Protein AF-A0A8T5DWI1-F1 (afdb_monomer)

Foldseek 3Di:
DFKWWKAFPVCVVVLVLVCLQVVFFDLQFDWDDDVRIITTGGDPPDDPCVSVVVGPTDIDDDDTHGDQLLPPPDLLVLVVRRDPNVLSVVQPDDWFDFALETEGAHDPVCPSCQLVSQVSVCNNDVSRQWYWYFDPAQDDPQSQGDIGTNDHDRAQWHWGDAQNFIQTDRSRQWDDGPLQRVVLVVVLVVDDAQFAEEEEQCFLNPNVLNNCVRRVNYAAEYEHARVRSVVSNCVRCVRSVNNVRYHYDHHDLVPVLQVDPAAGLEYEQPDADCQLVCLLSNVVRHDAFHKYWGKHKDFQVCQVVVQVVSQVSNVVSVWHWPDWDWAFRACDDVRITITTTTTTTD

Radius of gyration: 25.38 Å; Cα contacts (8 Å, |Δi|>4): 680; chains: 1; bounding box: 61×41×73 Å

Nearest PDB structures (foldseek):
  5hjk-assembly1_A  TM=8.087E-01  e=3.158E-33  Pyrococcus abyssi GE5
  5wt1-assembly1_A  TM=7.372E-01  e=7.399E-34  Pyrococcus abyssi GE5
  5yac-assembly1_A  TM=7.289E-01  e=1.336E-30  Pyrococcus abyssi GE5
  2zzm-assembly1_A  TM=7.047E-01  e=9.252E-30  Methanocaldococcus jannaschii
  3a27-assembly1_A  TM=8.610E-01  e=3.146E-19  Methanocaldococcus jannaschii

Solvent-accessible surface area (backbone atoms only — not comparable to full-atom values): 18902 Å² total; per-residue (Å²): 116,44,46,20,45,35,26,44,62,88,52,44,66,62,50,51,52,50,29,37,70,70,68,22,49,30,81,58,37,47,73,39,75,58,88,78,28,34,29,44,37,37,40,91,86,44,63,61,65,71,47,55,78,73,41,79,59,49,79,47,77,39,85,53,57,64,63,76,40,67,85,44,94,48,71,62,70,48,38,56,78,77,46,61,63,79,63,43,64,71,64,74,59,78,65,47,66,47,44,37,35,34,39,34,66,72,55,79,96,49,49,75,45,47,55,59,55,30,51,52,52,42,56,46,37,75,78,38,60,25,27,26,30,55,50,96,57,63,50,71,97,82,56,36,50,32,62,45,73,66,39,61,64,95,70,56,68,41,56,25,76,55,91,94,40,58,45,41,48,34,53,66,65,31,68,81,66,60,86,41,52,67,49,47,53,54,55,50,71,70,58,58,86,59,35,31,34,37,32,40,61,32,39,38,29,68,61,62,52,45,41,52,73,75,36,82,62,34,47,37,40,32,29,24,60,52,66,58,11,44,52,31,22,55,52,24,23,60,74,62,75,34,67,94,53,49,50,78,45,77,38,54,64,88,65,48,47,73,70,49,95,60,65,21,45,30,38,38,31,66,38,41,94,56,32,79,78,48,46,72,50,52,55,74,33,42,40,78,57,13,38,37,36,41,25,31,67,41,44,73,88,43,46,66,61,54,47,54,52,53,47,53,56,41,43,76,71,77,41,60,70,71,46,74,45,73,39,85,54,46,86,72,52,92,68,27,27,31,28,31,36,43,33,32,33,78

Mean predicted aligned error: 9.04 Å

Sequence (346 aa):
MVRCFKTKKENTQELKKFLRSKSWFNDQFKIGHSGKYVLLPIIDKAKQKDIVNKFIGTIEERNLIKIDDKKVENLRDALKKVIPADKVESINRGFEVVGDIAVLEVPEEIVPLEKSIAWTLKRMKPSINIVAKKANKTNGKYRIRKIKVLVGENRTETIHKESGVKIKTDLNKAYFSARLGTERLRVLKLIKPKENVLVVFAGVGPYPLVIAKHKPLSKITAIEWNPAAVRFFKENLKLNKFENRINIVKGDAHIEIPNLNEKFNRIIMVLPGESHKFLKETLNVAKKGAVIHLYQFEHVDKVKERGAEIKQMIEKLGRKVKSIKGVRSGYFAPKINRYSYDILLE

pLDDT: mean 91.92, std 8.13, range [57.56, 98.81]

Structure (mmCIF, N/CA/C/O backbone):
data_AF-A0A8T5DWI1-F1
#
_entry.id   AF-A0A8T5DWI1-F1
#
loop_
_atom_site.group_PDB
_atom_site.id
_atom_site.type_symbol
_atom_site.label_atom_id
_atom_site.label_alt_id
_atom_site.label_comp_id
_atom_site.label_asym_id
_atom_site.label_entity_id
_atom_site.label_seq_id
_atom_site.pdbx_PDB_ins_code
_atom_site.Cartn_x
_atom_site.Cartn_y
_atom_site.Cartn_z
_atom_site.occupancy
_atom_site.B_iso_or_equiv
_atom_site.auth_seq_id
_atom_site.auth_comp_id
_atom_site.auth_asym_id
_atom_site.auth_atom_id
_atom_site.pdbx_PDB_model_num
ATOM 1 N N . MET A 1 1 ? 23.316 -17.466 -30.746 1.00 83.94 1 MET A N 1
ATOM 2 C CA . MET A 1 1 ? 23.443 -16.338 -31.690 1.00 83.94 1 MET A CA 1
ATOM 3 C C . MET A 1 1 ? 22.301 -15.354 -31.464 1.00 83.94 1 MET A C 1
ATOM 5 O O . MET A 1 1 ? 21.274 -15.744 -30.925 1.00 83.94 1 MET A O 1
ATOM 9 N N . VAL A 1 2 ? 22.497 -14.078 -31.787 1.00 91.81 2 VAL A N 1
ATOM 10 C CA . VAL A 1 2 ? 21.478 -13.020 -31.746 1.00 91.81 2 VAL A CA 1
ATOM 11 C C . VAL A 1 2 ? 21.474 -12.304 -33.092 1.00 91.81 2 VAL A C 1
ATOM 13 O O . VAL A 1 2 ? 22.534 -12.137 -33.701 1.00 91.81 2 VAL A O 1
ATOM 16 N N . ARG A 1 3 ? 20.293 -11.885 -33.559 1.00 95.06 3 ARG A N 1
ATOM 17 C CA . ARG A 1 3 ? 20.167 -11.051 -34.756 1.00 95.06 3 ARG A CA 1
ATOM 18 C C . ARG A 1 3 ? 20.702 -9.653 -34.476 1.00 95.06 3 ARG A C 1
ATOM 20 O O . ARG A 1 3 ? 20.340 -9.021 -33.485 1.00 95.06 3 ARG A O 1
ATOM 27 N N . CYS A 1 4 ? 21.530 -9.160 -35.380 1.00 95.31 4 CYS A N 1
ATOM 28 C CA . CYS A 1 4 ? 22.176 -7.862 -35.290 1.00 95.31 4 CYS A CA 1
ATOM 29 C C . CYS A 1 4 ? 21.957 -7.090 -36.582 1.00 95.31 4 CYS A C 1
ATOM 31 O O . CYS A 1 4 ? 22.013 -7.671 -37.661 1.00 95.31 4 CYS A O 1
ATOM 33 N N . PHE A 1 5 ? 21.775 -5.777 -36.480 1.00 96.19 5 PHE A N 1
ATOM 34 C CA . PHE A 1 5 ? 21.936 -4.889 -37.623 1.00 96.19 5 PHE A CA 1
ATOM 35 C C . PHE A 1 5 ? 23.383 -4.396 -37.669 1.00 96.19 5 PHE A C 1
ATOM 37 O O . PHE A 1 5 ? 23.848 -3.723 -36.743 1.00 96.19 5 PHE A O 1
ATOM 44 N N . LYS A 1 6 ? 24.097 -4.758 -38.732 1.00 95.62 6 LYS A N 1
ATOM 45 C CA . LYS A 1 6 ? 25.471 -4.357 -39.015 1.00 95.62 6 LYS A CA 1
ATOM 46 C C . LYS A 1 6 ? 25.471 -3.065 -39.818 1.00 95.62 6 LYS A C 1
ATOM 48 O O . LYS A 1 6 ? 24.976 -3.034 -40.939 1.00 95.62 6 LYS A O 1
ATOM 53 N N . THR A 1 7 ? 26.061 -2.008 -39.271 1.00 95.38 7 THR A N 1
ATOM 54 C CA . THR A 1 7 ? 26.202 -0.717 -39.964 1.00 95.38 7 THR A CA 1
ATOM 55 C C . THR A 1 7 ? 27.564 -0.079 -39.697 1.00 95.38 7 THR A C 1
ATOM 57 O O . THR A 1 7 ? 28.330 -0.563 -38.865 1.00 95.38 7 THR A O 1
ATOM 60 N N . LYS A 1 8 ? 27.902 0.996 -40.412 1.00 93.75 8 LYS A N 1
ATOM 61 C CA . LYS A 1 8 ? 29.114 1.787 -40.156 1.00 93.75 8 LYS A CA 1
ATOM 62 C C . LYS A 1 8 ? 28.995 2.569 -38.842 1.00 93.75 8 LYS A C 1
ATOM 64 O O . LYS A 1 8 ? 27.898 2.900 -38.389 1.00 93.75 8 LYS A O 1
ATOM 69 N N . LYS A 1 9 ? 30.140 2.906 -38.241 1.00 89.38 9 LYS A N 1
ATOM 70 C CA . LYS A 1 9 ? 30.207 3.642 -36.965 1.00 89.38 9 LYS A CA 1
ATOM 71 C C . LYS A 1 9 ? 29.433 4.971 -37.002 1.00 89.38 9 LYS A C 1
ATOM 73 O O . LYS A 1 9 ? 28.715 5.257 -36.048 1.00 89.38 9 LYS A O 1
ATOM 78 N N . GLU A 1 10 ? 29.496 5.705 -38.115 1.00 90.38 10 GLU A N 1
ATOM 79 C CA . GLU A 1 10 ? 28.775 6.975 -38.339 1.00 90.38 10 GLU A CA 1
ATOM 80 C C . GLU A 1 10 ? 27.247 6.864 -38.163 1.00 90.38 10 GLU A C 1
ATOM 82 O O . GLU A 1 10 ? 26.625 7.737 -37.569 1.00 90.38 10 GLU A O 1
ATOM 87 N N . ASN A 1 11 ? 26.648 5.731 -38.543 1.00 89.19 11 ASN A N 1
ATOM 88 C CA . ASN A 1 11 ? 25.194 5.522 -38.488 1.00 89.19 11 ASN A CA 1
ATOM 89 C C . ASN A 1 11 ? 24.708 4.963 -37.140 1.00 89.19 11 ASN A C 1
ATOM 91 O O . ASN A 1 11 ? 23.508 4.814 -36.904 1.00 89.19 11 ASN A O 1
ATOM 95 N N . THR A 1 12 ? 25.631 4.600 -36.243 1.00 88.19 12 THR A N 1
ATOM 96 C CA . THR A 1 12 ? 25.324 3.810 -35.039 1.00 88.19 12 THR A CA 1
ATOM 97 C C . THR A 1 12 ? 24.415 4.559 -34.073 1.00 88.19 12 THR A C 1
ATOM 99 O O . THR A 1 12 ? 23.493 3.966 -33.510 1.00 88.19 12 THR A O 1
ATOM 102 N N . GLN A 1 13 ? 24.667 5.850 -33.853 1.00 86.19 13 GLN A N 1
ATOM 103 C CA . GLN A 1 13 ? 23.931 6.626 -32.858 1.00 86.19 13 GLN A CA 1
ATOM 104 C C . GLN A 1 13 ? 22.468 6.823 -33.271 1.00 86.19 13 GLN A C 1
ATOM 106 O O . GLN A 1 13 ? 21.562 6.581 -32.467 1.00 86.19 13 GLN A O 1
ATOM 111 N N . GLU A 1 14 ? 22.231 7.191 -34.531 1.00 89.81 14 GLU A N 1
ATOM 112 C CA . GLU A 1 14 ? 20.884 7.381 -35.062 1.00 89.81 14 GLU A CA 1
ATOM 113 C C . GLU A 1 14 ? 20.122 6.053 -35.154 1.00 89.81 14 GLU A C 1
ATOM 115 O O . GLU A 1 14 ? 18.987 5.960 -34.675 1.00 89.81 14 GLU A O 1
ATOM 120 N N . LEU A 1 15 ? 20.767 4.993 -35.654 1.00 92.19 15 LEU A N 1
ATOM 121 C CA . LEU A 1 15 ? 20.169 3.661 -35.705 1.00 92.19 15 LEU A CA 1
ATOM 122 C C . LEU A 1 15 ? 19.808 3.162 -34.304 1.00 92.19 15 LEU A C 1
ATOM 124 O O . LEU A 1 15 ? 18.698 2.679 -34.087 1.00 92.19 15 LEU A O 1
ATOM 128 N N . LYS A 1 16 ? 20.695 3.320 -33.314 1.00 89.19 16 LYS A N 1
ATOM 129 C CA . LYS A 1 16 ? 20.402 2.941 -31.923 1.00 89.19 16 LYS A CA 1
ATOM 130 C C . LYS A 1 16 ? 19.184 3.693 -31.388 1.00 89.19 16 LYS A C 1
ATOM 132 O O . LYS A 1 16 ? 18.325 3.080 -30.751 1.00 89.19 16 LYS A O 1
ATOM 137 N N . LYS A 1 17 ? 19.083 5.001 -31.656 1.00 82.44 17 LYS A N 1
ATOM 138 C CA . LYS A 1 17 ? 17.935 5.832 -31.258 1.00 82.44 17 LYS A CA 1
ATOM 139 C C . LYS A 1 17 ? 16.643 5.346 -31.921 1.00 82.44 17 LYS A C 1
ATOM 141 O O . LYS A 1 17 ? 15.626 5.213 -31.241 1.00 82.44 17 LYS A O 1
ATOM 146 N N . PHE A 1 18 ? 16.689 5.020 -33.210 1.00 88.50 18 PHE A N 1
ATOM 147 C CA . PHE A 1 18 ? 15.553 4.480 -33.955 1.00 88.50 18 PHE A CA 1
ATOM 148 C C . PHE A 1 18 ? 15.113 3.100 -33.455 1.00 88.50 18 PHE A C 1
ATOM 150 O O . PHE A 1 18 ? 13.937 2.885 -33.168 1.00 88.50 18 PHE A O 1
ATOM 157 N N . LEU A 1 19 ? 16.051 2.167 -33.284 1.00 88.44 19 LEU A N 1
ATOM 158 C CA . LEU A 1 19 ? 15.748 0.836 -32.764 1.00 88.44 19 LEU A CA 1
ATOM 159 C C . LEU A 1 19 ? 15.140 0.925 -31.361 1.00 88.44 19 LEU A C 1
ATOM 161 O O . LEU A 1 19 ? 14.200 0.196 -31.057 1.00 88.44 19 LEU A O 1
ATOM 165 N N . ARG A 1 20 ? 15.614 1.841 -30.509 1.00 83.19 20 ARG A N 1
ATOM 166 C CA . ARG A 1 20 ? 15.021 2.070 -29.183 1.00 83.19 20 ARG A CA 1
ATOM 167 C C . ARG A 1 20 ? 13.616 2.661 -29.269 1.00 83.19 20 ARG A C 1
ATOM 169 O O . ARG A 1 20 ? 12.720 2.143 -28.607 1.00 83.19 20 ARG A O 1
ATOM 176 N N . SER A 1 21 ? 13.382 3.655 -30.129 1.00 77.75 21 SER A N 1
ATOM 177 C CA . SER A 1 21 ? 12.048 4.260 -30.285 1.00 77.75 21 SER A CA 1
ATOM 178 C C . SER A 1 21 ? 11.006 3.264 -30.805 1.00 77.75 21 SER A C 1
ATOM 180 O O . SER A 1 21 ? 9.856 3.286 -30.371 1.00 77.75 21 SER A O 1
ATOM 182 N N . LYS A 1 22 ? 11.415 2.324 -31.665 1.00 84.44 22 LYS A N 1
ATOM 183 C CA . LYS A 1 22 ? 10.569 1.221 -32.150 1.00 84.44 22 LYS A CA 1
ATOM 184 C C . LYS A 1 22 ? 10.531 0.011 -31.217 1.00 84.44 22 LYS A C 1
ATOM 186 O O . LYS A 1 22 ? 9.811 -0.945 -31.487 1.00 84.44 22 LYS A O 1
ATOM 191 N N . SER A 1 23 ? 11.255 0.050 -30.094 1.00 78.31 23 SER A N 1
ATOM 192 C CA . SER A 1 23 ? 11.420 -1.088 -29.178 1.00 78.31 23 SER A CA 1
ATOM 193 C C . SER A 1 23 ? 12.000 -2.341 -29.841 1.00 78.31 23 SER A C 1
ATOM 195 O O . SER A 1 23 ? 11.660 -3.455 -29.456 1.00 78.31 23 SER A O 1
ATOM 197 N N . TRP A 1 24 ? 12.833 -2.161 -30.859 1.00 92.50 24 TRP A N 1
ATOM 198 C CA . TRP A 1 24 ? 13.469 -3.231 -31.618 1.00 92.50 24 TRP A CA 1
ATOM 199 C C . TRP A 1 24 ? 14.893 -3.536 -31.176 1.00 92.50 24 TRP A C 1
ATOM 201 O O . TRP A 1 24 ? 15.412 -4.585 -31.536 1.00 92.50 24 TRP A O 1
ATOM 211 N N . PHE A 1 25 ? 15.522 -2.656 -30.399 1.00 89.88 25 PHE A N 1
ATOM 212 C CA . PHE A 1 25 ? 16.854 -2.901 -29.856 1.00 89.88 25 PHE A CA 1
ATOM 213 C C . PHE A 1 25 ? 16.811 -4.000 -28.783 1.00 89.88 25 PHE A C 1
ATOM 215 O O . PHE A 1 25 ? 15.960 -3.973 -27.892 1.00 89.88 25 PHE A O 1
ATOM 222 N N . ASN A 1 26 ? 17.728 -4.963 -28.858 1.00 87.81 26 ASN A N 1
ATOM 223 C CA . ASN A 1 26 ? 17.827 -6.062 -27.905 1.00 87.81 26 ASN A CA 1
ATOM 224 C C . ASN A 1 26 ? 18.911 -5.770 -26.857 1.00 87.81 26 ASN A C 1
ATOM 226 O O . ASN A 1 26 ? 20.073 -6.141 -27.009 1.00 87.81 26 ASN A O 1
ATOM 230 N N . ASP A 1 27 ? 18.499 -5.135 -25.758 1.00 81.75 27 ASP A N 1
ATOM 231 C CA . ASP A 1 27 ? 19.367 -4.774 -24.625 1.00 81.75 27 ASP A CA 1
ATOM 232 C C . ASP A 1 27 ? 19.892 -5.985 -23.816 1.00 81.75 27 ASP A C 1
ATOM 234 O O . ASP A 1 27 ? 20.539 -5.804 -22.786 1.00 81.75 27 ASP A O 1
ATOM 238 N N . GLN A 1 28 ? 19.627 -7.232 -24.230 1.00 79.69 28 GLN A N 1
ATOM 239 C CA . GLN A 1 28 ? 20.196 -8.415 -23.569 1.00 79.69 28 GLN A CA 1
ATOM 240 C C . GLN A 1 28 ? 21.649 -8.691 -23.976 1.00 79.69 28 GLN A C 1
ATOM 242 O O . GLN A 1 28 ? 22.309 -9.506 -23.331 1.00 79.69 28 GLN A O 1
ATOM 247 N N . PHE A 1 29 ? 22.153 -8.037 -25.023 1.00 87.19 29 PHE A N 1
ATOM 248 C CA . PHE A 1 29 ? 23.485 -8.266 -25.578 1.00 87.19 29 PHE A CA 1
ATOM 249 C C . PHE A 1 29 ? 24.274 -6.957 -25.665 1.00 87.19 29 PHE A C 1
ATOM 251 O O . PHE A 1 29 ? 23.712 -5.893 -25.926 1.00 87.19 29 PHE A O 1
ATOM 258 N N . LYS A 1 30 ? 25.591 -7.029 -25.444 1.00 86.94 30 LYS A N 1
ATOM 259 C CA . LYS A 1 30 ? 26.494 -5.903 -25.712 1.00 86.94 30 LYS A CA 1
ATOM 260 C C . LYS A 1 30 ? 26.504 -5.614 -27.209 1.00 86.94 30 LYS A C 1
ATOM 262 O O . LYS A 1 30 ? 26.416 -6.538 -28.009 1.00 86.94 30 LYS A O 1
ATOM 267 N N . ILE A 1 31 ? 26.664 -4.344 -27.577 1.00 91.31 31 ILE A N 1
ATOM 268 C CA . ILE A 1 31 ? 26.940 -3.960 -28.966 1.00 91.31 31 ILE A CA 1
ATOM 269 C C . ILE A 1 31 ? 28.247 -4.634 -29.398 1.00 91.31 31 ILE A C 1
ATOM 271 O O . ILE A 1 31 ? 29.241 -4.585 -28.673 1.00 91.31 31 ILE A O 1
ATOM 275 N N . GLY A 1 32 ? 28.217 -5.296 -30.551 1.00 90.81 32 GLY A N 1
ATOM 276 C CA . GLY A 1 32 ? 29.390 -5.938 -31.133 1.00 90.81 32 GLY A CA 1
ATOM 277 C C . GLY A 1 32 ? 30.133 -5.019 -32.091 1.00 90.81 32 GLY A C 1
ATOM 278 O O . GLY A 1 32 ? 29.585 -4.034 -32.586 1.00 90.81 32 GLY A O 1
ATOM 279 N N . HIS A 1 33 ? 31.370 -5.385 -32.400 1.00 91.31 33 HIS A N 1
ATOM 280 C CA . HIS A 1 33 ? 32.207 -4.693 -33.372 1.00 91.31 33 HIS A CA 1
ATOM 281 C C . HIS A 1 33 ? 32.803 -5.711 -34.345 1.00 91.31 33 HIS A C 1
ATOM 283 O O . HIS A 1 33 ? 33.152 -6.821 -33.950 1.00 91.31 33 HIS A O 1
ATOM 289 N N . SER A 1 34 ? 32.886 -5.345 -35.623 1.00 87.50 34 SER A N 1
ATOM 290 C CA . SER A 1 34 ? 33.473 -6.168 -36.684 1.00 87.50 34 SER A CA 1
ATOM 291 C C . SER A 1 34 ? 34.192 -5.253 -37.676 1.00 87.50 34 SER A C 1
ATOM 293 O O . SER A 1 34 ? 33.574 -4.679 -38.577 1.00 87.50 34 SER A O 1
ATOM 295 N N . GLY A 1 35 ? 35.497 -5.054 -37.467 1.00 89.12 35 GLY A N 1
ATOM 296 C CA . GLY A 1 35 ? 36.299 -4.090 -38.226 1.00 89.12 35 GLY A CA 1
ATOM 297 C C . GLY A 1 35 ? 35.711 -2.676 -38.153 1.00 89.12 35 GLY A C 1
ATOM 298 O O . GLY A 1 35 ? 35.468 -2.150 -37.069 1.00 89.12 35 GLY A O 1
ATOM 299 N N . LYS A 1 36 ? 35.415 -2.081 -39.316 1.00 90.25 36 LYS A N 1
ATOM 300 C CA . LYS A 1 36 ? 34.783 -0.750 -39.439 1.00 90.25 36 LYS A CA 1
ATOM 301 C C . LYS A 1 36 ? 33.275 -0.716 -39.140 1.00 90.25 36 LYS A C 1
ATOM 303 O O . LYS A 1 36 ? 32.650 0.341 -39.249 1.00 90.25 36 LYS A O 1
ATOM 308 N N . TYR A 1 37 ? 32.682 -1.857 -38.796 1.00 93.75 37 TYR A N 1
ATOM 309 C CA . TYR A 1 37 ? 31.247 -1.997 -38.577 1.00 93.75 37 TYR A CA 1
ATOM 310 C C . TYR A 1 37 ? 30.896 -2.205 -37.102 1.00 93.75 37 TYR A C 1
ATOM 312 O O . TYR A 1 37 ? 31.644 -2.802 -36.326 1.00 93.75 37 TYR A O 1
ATOM 320 N N . VAL A 1 38 ? 29.704 -1.743 -36.743 1.00 95.12 38 VAL A N 1
ATOM 321 C CA . VAL A 1 38 ? 29.069 -1.909 -35.440 1.00 95.12 38 VAL A CA 1
ATOM 322 C C . VAL A 1 38 ? 27.857 -2.821 -35.597 1.00 95.12 38 VAL A C 1
ATOM 324 O O . VAL A 1 38 ? 27.095 -2.698 -36.556 1.00 95.12 38 VAL A O 1
ATOM 327 N N . LEU A 1 39 ? 27.688 -3.738 -34.649 1.00 95.75 39 LEU A N 1
ATOM 328 C CA . LEU A 1 39 ? 26.635 -4.746 -34.616 1.00 95.75 39 LEU A CA 1
ATOM 329 C C . LEU A 1 39 ? 25.644 -4.396 -33.510 1.00 95.75 39 LEU A C 1
ATOM 331 O O . LEU A 1 39 ? 25.922 -4.604 -32.326 1.00 95.75 39 LEU A O 1
ATOM 335 N N . LEU A 1 40 ? 24.487 -3.854 -33.889 1.00 95.06 40 LEU A N 1
ATOM 336 C CA . LEU A 1 40 ? 23.433 -3.514 -32.939 1.00 95.06 40 LEU A CA 1
ATOM 337 C C . LEU A 1 40 ? 22.463 -4.691 -32.790 1.00 95.06 40 LEU A C 1
ATOM 339 O O . LEU A 1 40 ? 21.766 -5.005 -33.756 1.00 95.06 40 LEU A O 1
ATOM 343 N N . PRO A 1 41 ? 22.388 -5.336 -31.613 1.00 94.81 41 PRO A N 1
ATOM 344 C CA . PRO A 1 41 ? 21.471 -6.447 -31.395 1.00 94.81 41 PRO A CA 1
ATOM 345 C C . PRO A 1 41 ? 20.016 -5.978 -31.523 1.00 94.81 41 PRO A C 1
ATOM 347 O O . PRO A 1 41 ? 19.627 -4.940 -30.978 1.00 94.81 41 PRO A O 1
ATOM 350 N N . ILE A 1 42 ? 19.204 -6.754 -32.236 1.00 94.38 42 ILE A N 1
ATOM 351 C CA . ILE A 1 42 ? 17.779 -6.506 -32.470 1.00 94.38 42 ILE A CA 1
ATOM 352 C C . ILE A 1 42 ? 16.936 -7.688 -31.979 1.00 94.38 42 ILE A C 1
ATOM 354 O O . ILE A 1 42 ? 17.414 -8.818 -31.903 1.00 94.38 42 ILE A O 1
ATOM 358 N N . ILE A 1 43 ? 15.691 -7.429 -31.575 1.00 89.12 43 ILE A N 1
ATOM 359 C CA . ILE A 1 43 ? 14.743 -8.484 -31.184 1.00 89.12 43 ILE A CA 1
ATOM 360 C C . ILE A 1 43 ? 14.165 -9.163 -32.430 1.00 89.12 43 ILE A C 1
ATOM 362 O O . ILE A 1 43 ? 14.045 -8.535 -33.482 1.00 89.12 43 ILE A O 1
ATOM 366 N N . ASP A 1 44 ? 13.696 -10.402 -32.300 1.00 85.94 44 ASP A N 1
ATOM 367 C CA . ASP A 1 44 ? 13.195 -11.173 -33.450 1.00 85.94 44 ASP A CA 1
ATOM 368 C C . ASP A 1 44 ? 11.994 -10.521 -34.144 1.00 85.94 44 ASP A C 1
ATOM 370 O O . ASP A 1 44 ? 11.868 -10.576 -35.368 1.00 85.94 44 ASP A O 1
ATOM 374 N N . LYS A 1 45 ? 11.159 -9.820 -33.364 1.00 84.44 45 LYS A N 1
ATOM 375 C CA . LYS A 1 45 ? 9.970 -9.087 -33.830 1.00 84.44 45 LYS A CA 1
ATOM 376 C C . LYS A 1 45 ? 10.286 -7.771 -34.558 1.00 84.44 45 LYS A C 1
ATOM 378 O O . LYS A 1 45 ? 9.359 -7.055 -34.936 1.00 84.44 45 LYS A O 1
ATOM 383 N N . ALA A 1 46 ? 11.558 -7.402 -34.708 1.00 88.56 46 ALA A N 1
ATOM 384 C CA . ALA A 1 46 ? 11.944 -6.186 -35.412 1.00 88.56 46 ALA A CA 1
ATOM 385 C C . ALA A 1 46 ? 11.601 -6.285 -36.907 1.00 88.56 46 ALA A C 1
ATOM 387 O O . ALA A 1 46 ? 12.013 -7.234 -37.583 1.00 88.56 46 ALA A O 1
ATOM 388 N N . LYS A 1 47 ? 10.859 -5.298 -37.433 1.00 88.94 47 LYS A N 1
ATOM 389 C CA . LYS A 1 47 ? 10.474 -5.263 -38.850 1.00 88.94 47 LYS A CA 1
ATOM 390 C C . LYS A 1 47 ? 11.695 -4.924 -39.694 1.00 88.94 47 LYS A C 1
ATOM 392 O O . LYS A 1 47 ? 12.136 -3.781 -39.724 1.00 88.94 47 LYS A O 1
ATOM 397 N N . GLN A 1 48 ? 12.235 -5.931 -40.374 1.00 86.00 48 GLN A N 1
ATOM 398 C CA . GLN A 1 48 ? 13.489 -5.805 -41.118 1.00 86.00 48 GLN A CA 1
ATOM 399 C C . GLN A 1 48 ? 13.426 -4.699 -42.175 1.00 86.00 48 GLN A C 1
ATOM 401 O O . GLN A 1 48 ? 14.305 -3.842 -42.185 1.00 86.00 48 GLN A O 1
ATOM 406 N N . LYS A 1 49 ? 12.358 -4.690 -42.991 1.00 87.75 49 LYS A N 1
ATOM 407 C CA . LYS A 1 49 ? 12.129 -3.717 -44.075 1.00 87.75 49 LYS A CA 1
ATOM 408 C C . LYS A 1 49 ? 12.241 -2.271 -43.584 1.00 87.75 49 LYS A C 1
ATOM 410 O O . LYS A 1 49 ? 12.964 -1.477 -44.168 1.00 87.75 49 LYS A O 1
ATOM 415 N N . ASP A 1 50 ? 11.616 -1.958 -42.454 1.00 90.12 50 ASP A N 1
ATOM 416 C CA . ASP A 1 50 ? 11.616 -0.609 -41.881 1.00 90.12 50 ASP A CA 1
ATOM 417 C C . ASP A 1 50 ? 13.019 -0.144 -41.450 1.00 90.12 50 ASP A C 1
ATOM 419 O O . ASP A 1 50 ? 13.291 1.055 -41.429 1.00 90.12 50 ASP A O 1
ATOM 423 N N . ILE A 1 51 ? 13.908 -1.075 -41.081 1.00 90.06 51 ILE A N 1
ATOM 424 C CA . ILE A 1 51 ? 15.284 -0.752 -40.683 1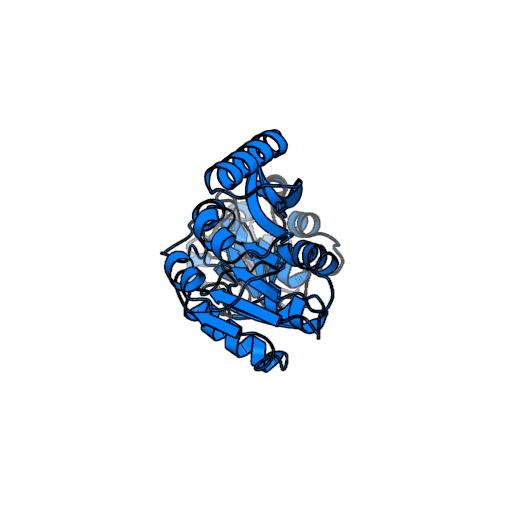.00 90.06 51 ILE A CA 1
ATOM 425 C C . ILE A 1 51 ? 16.153 -0.550 -41.927 1.00 90.06 51 ILE A C 1
ATOM 427 O O . ILE A 1 51 ? 16.821 0.476 -42.024 1.00 90.06 51 ILE A O 1
ATOM 431 N N . VAL A 1 52 ? 16.120 -1.487 -42.884 1.00 89.56 52 VAL A N 1
ATOM 432 C CA . VAL A 1 52 ? 16.944 -1.404 -44.108 1.00 89.56 52 VAL A CA 1
ATOM 433 C C . VAL A 1 52 ? 16.539 -0.244 -45.018 1.00 89.56 52 VAL A C 1
ATOM 435 O O . VAL A 1 52 ? 17.402 0.345 -45.654 1.00 89.56 52 VAL A O 1
ATOM 438 N N . ASN A 1 53 ? 15.261 0.153 -45.024 1.00 90.94 53 ASN A N 1
ATOM 439 C CA . ASN A 1 53 ? 14.800 1.316 -45.790 1.00 90.94 53 ASN A CA 1
ATOM 440 C C . ASN A 1 53 ? 15.324 2.645 -45.231 1.00 90.94 53 ASN A C 1
ATOM 442 O O . ASN A 1 53 ? 15.321 3.649 -45.936 1.00 90.94 53 ASN A O 1
ATOM 446 N N . LYS A 1 54 ? 15.721 2.675 -43.954 1.00 91.56 54 LYS A N 1
ATOM 447 C CA . LYS A 1 54 ? 16.139 3.902 -43.269 1.00 91.56 54 LYS A CA 1
ATOM 448 C C . LYS A 1 54 ? 17.642 3.963 -43.001 1.00 91.56 54 LYS A C 1
ATOM 450 O O . LYS A 1 54 ? 18.189 5.053 -42.880 1.00 91.56 54 LYS A O 1
ATOM 455 N N . PHE A 1 55 ? 18.307 2.817 -42.890 1.00 92.94 55 PHE A N 1
ATOM 456 C CA . PHE A 1 55 ? 19.716 2.740 -42.525 1.00 92.94 55 PHE A CA 1
ATOM 457 C C . PHE A 1 55 ? 20.480 1.829 -43.475 1.00 92.94 55 PHE A C 1
ATOM 459 O O . PHE A 1 55 ? 20.062 0.709 -43.755 1.00 92.94 55 PHE A O 1
ATOM 466 N N . ILE A 1 56 ? 21.659 2.284 -43.894 1.00 92.31 56 ILE A N 1
ATOM 467 C CA . ILE A 1 56 ? 22.573 1.487 -44.712 1.00 92.31 56 ILE A CA 1
ATOM 468 C C . ILE A 1 56 ? 23.211 0.407 -43.832 1.00 92.31 56 ILE A C 1
ATOM 470 O O . ILE A 1 56 ? 23.925 0.708 -42.867 1.00 92.31 56 ILE A O 1
ATOM 474 N N . GLY A 1 57 ? 22.969 -0.857 -44.165 1.00 92.12 57 GLY A N 1
ATOM 475 C CA . GLY A 1 57 ? 23.521 -1.994 -43.441 1.00 92.12 57 GLY A CA 1
ATOM 476 C C . GLY A 1 57 ? 22.848 -3.314 -43.787 1.00 92.12 57 GLY A C 1
ATOM 477 O O . GLY A 1 57 ? 21.997 -3.385 -44.670 1.00 92.12 57 GLY A O 1
ATOM 478 N N . THR A 1 58 ? 23.237 -4.365 -43.074 1.00 93.25 58 THR A N 1
ATOM 479 C CA . THR A 1 58 ? 22.704 -5.720 -43.258 1.00 93.25 58 THR A CA 1
ATOM 480 C C . THR A 1 58 ? 22.292 -6.326 -41.925 1.00 93.25 58 THR A C 1
ATOM 482 O O . THR A 1 58 ? 22.779 -5.930 -40.866 1.00 93.25 58 THR A O 1
ATOM 485 N N . ILE A 1 59 ? 21.379 -7.294 -41.963 1.00 93.38 59 ILE A N 1
ATOM 486 C CA . ILE A 1 59 ? 21.037 -8.096 -40.787 1.00 93.38 59 ILE A CA 1
ATOM 487 C C . ILE A 1 59 ? 21.856 -9.380 -40.834 1.00 93.38 59 ILE A C 1
ATOM 489 O O . ILE A 1 59 ? 21.877 -10.062 -41.852 1.00 93.38 59 ILE A O 1
ATOM 493 N N . GLU A 1 60 ? 22.510 -9.715 -39.728 1.00 93.25 60 GLU A N 1
ATOM 494 C CA . GLU A 1 60 ? 23.286 -10.947 -39.587 1.00 93.25 60 GLU A CA 1
ATOM 495 C C . GLU A 1 60 ? 23.114 -11.546 -38.190 1.00 93.25 60 GLU A C 1
ATOM 497 O O . GLU A 1 60 ? 22.826 -10.839 -37.221 1.00 93.25 60 GLU A O 1
ATOM 502 N N . GLU A 1 61 ? 23.298 -12.859 -38.074 1.00 93.44 61 GLU A N 1
ATOM 503 C CA . GLU A 1 61 ? 23.354 -13.536 -36.783 1.00 93.44 61 GLU A CA 1
ATOM 504 C C . GLU A 1 61 ? 24.788 -13.581 -36.260 1.00 93.44 61 GLU A C 1
ATOM 506 O O . GLU A 1 61 ? 25.728 -13.950 -36.967 1.00 93.44 61 GLU A O 1
ATOM 511 N N . ARG A 1 62 ? 24.972 -13.182 -34.999 1.00 92.75 62 ARG A N 1
ATOM 512 C CA . ARG A 1 62 ? 26.289 -13.141 -34.355 1.00 92.75 62 ARG A CA 1
ATOM 513 C C . ARG A 1 62 ? 26.242 -13.671 -32.934 1.00 92.75 62 ARG A C 1
ATOM 515 O O . ARG A 1 62 ? 25.226 -13.600 -32.244 1.00 92.75 62 ARG A O 1
ATOM 522 N N . ASN A 1 63 ? 27.379 -14.169 -32.468 1.00 91.31 63 ASN A N 1
ATOM 523 C CA . ASN A 1 63 ? 27.592 -14.462 -31.057 1.00 91.31 63 ASN A CA 1
ATOM 524 C C . ASN A 1 63 ? 28.048 -13.184 -30.353 1.00 91.31 63 ASN A C 1
ATOM 526 O O . ASN A 1 63 ? 29.238 -12.902 -30.262 1.00 91.31 63 ASN A O 1
ATOM 530 N N . LEU A 1 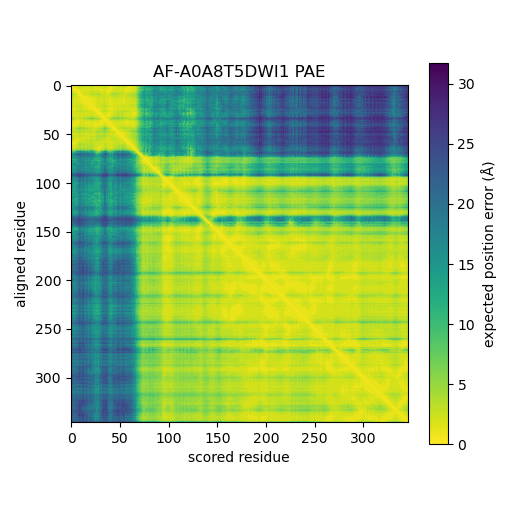64 ? 27.086 -12.379 -29.897 1.00 90.19 64 LEU A N 1
ATOM 531 C CA . LEU A 1 64 ? 27.378 -11.233 -29.040 1.00 90.19 64 LEU A CA 1
ATOM 532 C C . LEU A 1 64 ? 27.414 -11.651 -27.572 1.00 90.19 64 LEU A C 1
ATOM 534 O O . LEU A 1 64 ? 26.724 -12.581 -27.151 1.00 90.19 64 LEU A O 1
ATOM 538 N N . ILE A 1 65 ? 28.203 -10.922 -26.783 1.00 85.44 65 ILE A N 1
ATOM 539 C CA . ILE A 1 65 ? 28.289 -11.131 -25.339 1.00 85.44 65 ILE A CA 1
ATOM 540 C C . ILE A 1 65 ? 26.929 -10.798 -24.730 1.00 85.44 65 ILE A C 1
ATOM 542 O O . ILE A 1 65 ? 26.490 -9.644 -24.760 1.00 85.44 65 ILE A O 1
ATOM 546 N N . LYS A 1 66 ? 26.269 -11.803 -24.154 1.00 83.56 66 LYS A N 1
ATOM 547 C CA . LYS A 1 66 ? 25.055 -11.596 -23.367 1.00 83.56 66 LYS A CA 1
ATOM 548 C C . LYS A 1 66 ? 25.422 -10.796 -22.121 1.00 83.56 66 LYS A C 1
ATOM 550 O O . LYS A 1 66 ? 26.363 -11.143 -21.411 1.00 83.56 66 LYS A O 1
ATOM 555 N N . ILE A 1 67 ? 24.709 -9.706 -21.866 1.00 78.44 67 ILE A N 1
ATOM 556 C CA . ILE A 1 67 ? 24.923 -8.926 -20.652 1.00 78.44 67 ILE A CA 1
ATOM 557 C C . ILE A 1 67 ? 24.449 -9.796 -19.479 1.00 78.44 67 ILE A C 1
ATOM 559 O O . ILE A 1 67 ? 23.319 -10.299 -19.483 1.00 78.44 67 ILE A O 1
ATOM 563 N N . ASP A 1 68 ? 25.282 -9.948 -18.453 1.00 69.44 68 ASP A N 1
ATOM 564 C CA . ASP A 1 68 ? 24.912 -10.589 -17.192 1.00 69.44 68 ASP A CA 1
ATOM 565 C C . ASP A 1 68 ? 24.806 -9.537 -16.080 1.00 69.44 68 ASP A C 1
ATOM 567 O O . ASP A 1 68 ? 25.811 -9.038 -15.572 1.00 69.44 68 ASP A O 1
ATOM 571 N N . ASP A 1 69 ? 23.570 -9.175 -15.730 1.00 64.19 69 ASP A N 1
ATOM 572 C CA . ASP A 1 69 ? 23.286 -8.215 -14.657 1.00 64.19 69 ASP A CA 1
ATOM 573 C C . ASP A 1 69 ? 23.069 -8.921 -13.314 1.00 64.19 69 ASP A C 1
ATOM 575 O O . ASP A 1 69 ? 22.884 -8.243 -12.307 1.00 64.19 69 ASP A O 1
ATOM 579 N N . LYS A 1 70 ? 23.115 -10.265 -13.256 1.00 60.72 70 LYS A N 1
ATOM 580 C CA . LYS A 1 70 ? 22.911 -11.005 -11.998 1.00 60.72 70 LYS A CA 1
ATOM 581 C C . LYS A 1 70 ? 23.967 -10.671 -10.943 1.00 60.72 70 LYS A C 1
ATOM 583 O O . LYS A 1 70 ? 23.691 -10.795 -9.758 1.00 60.72 70 LYS A O 1
ATOM 588 N N . LYS A 1 71 ? 25.159 -10.238 -11.373 1.00 57.56 71 LYS A N 1
ATOM 589 C CA . LYS A 1 71 ? 26.279 -9.850 -10.500 1.00 57.56 71 LYS A CA 1
ATOM 590 C C . LYS A 1 71 ? 26.226 -8.398 -10.007 1.00 57.56 71 LYS A C 1
ATOM 592 O O . LYS A 1 71 ? 27.141 -7.977 -9.314 1.00 57.56 71 LYS A O 1
ATOM 597 N N . VAL A 1 72 ? 25.227 -7.605 -10.403 1.00 61.88 72 VAL A N 1
ATOM 598 C CA . VAL A 1 72 ? 25.136 -6.194 -9.999 1.00 61.88 72 VAL A CA 1
ATOM 599 C C . VAL A 1 72 ? 24.144 -6.044 -8.850 1.00 61.88 72 VAL A C 1
ATOM 601 O O . VAL A 1 72 ? 22.991 -6.451 -8.970 1.00 61.88 72 VAL A O 1
ATOM 604 N N . GLU A 1 73 ? 24.576 -5.431 -7.747 1.00 66.94 73 GLU A N 1
ATOM 605 C CA . GLU A 1 73 ? 23.767 -5.331 -6.525 1.00 66.94 73 GLU A CA 1
ATOM 606 C C . GLU A 1 73 ? 22.577 -4.369 -6.655 1.00 66.94 73 GLU A C 1
ATOM 608 O O . GLU A 1 73 ? 21.498 -4.630 -6.114 1.00 66.94 73 GLU A O 1
ATOM 613 N N . ASN A 1 74 ? 22.736 -3.261 -7.393 1.00 77.94 74 ASN A N 1
ATOM 614 C CA . ASN A 1 74 ? 21.717 -2.216 -7.496 1.00 77.94 74 ASN A CA 1
ATOM 615 C C . ASN A 1 74 ? 21.378 -1.824 -8.947 1.00 77.94 74 ASN A C 1
ATOM 617 O O . ASN A 1 74 ? 22.170 -1.967 -9.878 1.00 77.94 74 ASN A O 1
ATOM 621 N N . LEU A 1 75 ? 20.141 -1.352 -9.139 1.00 81.12 75 LEU A N 1
ATOM 622 C CA . LEU A 1 75 ? 19.582 -1.080 -10.466 1.00 81.12 75 LEU A CA 1
ATOM 623 C C . LEU A 1 75 ? 20.352 0.021 -11.203 1.00 81.12 75 LEU A C 1
ATOM 625 O O . LEU A 1 75 ? 20.513 -0.069 -12.414 1.00 81.12 75 LEU A O 1
ATOM 629 N N . ARG A 1 76 ? 20.859 1.037 -10.496 1.00 81.94 76 ARG A N 1
ATOM 630 C CA . ARG A 1 76 ? 21.593 2.146 -11.121 1.00 81.94 76 ARG A CA 1
ATOM 631 C C . ARG A 1 76 ? 22.864 1.657 -11.803 1.00 81.94 76 ARG A C 1
ATOM 633 O O . ARG A 1 76 ? 23.096 2.001 -12.958 1.00 81.94 76 ARG A O 1
ATOM 640 N N . ASP A 1 77 ? 23.643 0.812 -11.138 1.00 82.12 77 ASP A N 1
ATOM 641 C CA . ASP A 1 77 ? 24.891 0.295 -11.703 1.00 82.12 77 ASP A CA 1
ATOM 642 C C . ASP A 1 77 ? 24.653 -0.661 -12.874 1.00 82.12 77 ASP A C 1
ATOM 644 O O . ASP A 1 77 ? 25.433 -0.686 -13.828 1.00 82.12 77 ASP A O 1
ATOM 648 N N . ALA A 1 78 ? 23.540 -1.398 -12.860 1.00 82.12 78 ALA A N 1
ATOM 649 C CA . ALA A 1 78 ? 23.148 -2.217 -14.000 1.00 82.12 78 ALA A CA 1
ATOM 650 C C . ALA A 1 78 ? 22.715 -1.333 -15.181 1.00 82.12 78 ALA A C 1
ATOM 652 O O . ALA A 1 78 ? 23.060 -1.605 -16.331 1.00 82.12 78 ALA A O 1
ATOM 653 N N . LEU A 1 79 ? 22.024 -0.224 -14.901 1.00 83.19 79 LEU A N 1
ATOM 654 C CA . LEU A 1 79 ? 21.577 0.728 -15.913 1.00 83.19 79 LEU A CA 1
ATOM 655 C C . LEU A 1 79 ? 22.721 1.503 -16.572 1.00 83.19 79 LEU A C 1
ATOM 657 O O . LEU A 1 79 ? 22.669 1.698 -17.784 1.00 83.19 79 LEU A O 1
ATOM 661 N N . LYS A 1 80 ? 23.789 1.851 -15.841 1.00 82.75 80 LYS A N 1
ATOM 662 C CA . LYS A 1 80 ? 24.998 2.483 -16.417 1.00 82.75 80 LYS A CA 1
ATOM 663 C C . LYS A 1 80 ? 25.612 1.672 -17.568 1.00 82.75 80 LYS A C 1
ATOM 665 O O . LYS A 1 80 ? 26.287 2.231 -18.424 1.00 82.75 80 LYS A O 1
ATOM 670 N N . LYS A 1 81 ? 25.367 0.355 -17.618 1.00 79.25 81 LYS A N 1
ATOM 671 C CA . LYS A 1 81 ? 25.847 -0.534 -18.691 1.00 79.25 81 LYS A CA 1
ATOM 672 C C . LYS A 1 81 ? 24.966 -0.518 -19.947 1.00 79.25 81 LYS A C 1
ATOM 674 O O . LYS A 1 81 ? 25.404 -0.999 -20.990 1.00 79.25 81 LYS A O 1
ATOM 679 N N . VAL A 1 82 ? 23.733 -0.010 -19.862 1.00 75.44 82 VAL A N 1
ATOM 680 C CA . VAL A 1 82 ? 22.724 -0.102 -20.939 1.00 75.44 82 VAL A CA 1
ATOM 681 C C . VAL A 1 82 ? 22.158 1.245 -21.396 1.00 75.44 82 VAL A C 1
ATOM 683 O O . VAL A 1 82 ? 21.649 1.333 -22.521 1.00 75.44 82 VAL A O 1
ATOM 686 N N . ILE A 1 83 ? 22.243 2.291 -20.570 1.00 78.38 83 ILE A N 1
ATOM 687 C CA . ILE A 1 83 ? 21.751 3.643 -20.866 1.00 78.38 83 ILE A CA 1
ATOM 688 C C . ILE A 1 83 ? 22.791 4.721 -20.490 1.00 78.38 83 ILE A C 1
ATOM 690 O O . ILE A 1 83 ? 23.661 4.447 -19.665 1.00 78.38 83 ILE A O 1
ATOM 694 N N . PRO A 1 84 ? 22.726 5.927 -21.096 1.00 78.31 84 PRO A N 1
ATOM 695 C CA . PRO A 1 84 ? 23.639 7.037 -20.791 1.00 78.31 84 PRO A CA 1
ATOM 696 C C . PRO A 1 84 ? 23.632 7.446 -19.310 1.00 78.31 84 PRO A C 1
ATOM 698 O O . PRO A 1 84 ? 22.579 7.415 -18.672 1.00 78.31 84 PRO A O 1
ATOM 701 N N . ALA A 1 85 ? 24.795 7.836 -18.776 1.00 78.44 85 ALA A N 1
ATOM 702 C CA . ALA A 1 85 ? 24.985 8.126 -17.351 1.00 78.44 85 ALA A CA 1
ATOM 703 C C . ALA A 1 85 ? 24.103 9.282 -16.842 1.00 78.44 85 ALA A C 1
ATOM 705 O O . ALA A 1 85 ? 23.471 9.136 -15.798 1.00 78.44 85 ALA A O 1
ATOM 706 N N . ASP A 1 86 ? 23.962 10.356 -17.626 1.00 79.56 86 ASP A N 1
ATOM 707 C CA . ASP A 1 86 ? 23.083 11.502 -17.339 1.00 79.56 86 ASP A CA 1
ATOM 708 C C . ASP A 1 86 ? 21.615 11.079 -17.154 1.00 79.56 86 ASP A C 1
ATOM 710 O O . ASP A 1 86 ? 20.888 11.623 -16.328 1.00 79.56 86 ASP A O 1
ATOM 714 N N . LYS A 1 87 ? 21.172 10.046 -17.884 1.00 79.62 87 LYS A N 1
ATOM 715 C CA . LYS A 1 87 ? 19.810 9.498 -17.778 1.00 79.62 87 LYS A CA 1
ATOM 716 C C . LYS A 1 87 ? 19.636 8.541 -16.604 1.00 79.62 87 LYS A C 1
ATOM 718 O O . LYS A 1 87 ? 18.512 8.362 -16.135 1.00 79.62 87 LYS A O 1
ATOM 723 N N . VAL A 1 88 ? 20.714 7.915 -16.124 1.00 78.31 88 VAL A N 1
ATOM 724 C CA . VAL A 1 88 ? 20.672 7.082 -14.910 1.00 78.31 88 VAL A CA 1
ATOM 725 C C . VAL A 1 88 ? 20.389 7.949 -13.686 1.00 78.31 88 VAL A C 1
ATOM 727 O O . VAL A 1 88 ? 19.639 7.526 -12.807 1.00 78.31 88 VAL A O 1
ATOM 730 N N . GLU A 1 89 ? 20.937 9.163 -13.639 1.00 77.44 89 GLU A N 1
ATOM 731 C CA . GLU A 1 89 ? 20.723 10.104 -12.532 1.00 77.44 89 GLU A CA 1
ATOM 732 C C . GLU A 1 89 ? 19.261 10.553 -12.417 1.00 77.44 89 GLU A C 1
ATOM 734 O O . GLU A 1 89 ? 18.738 10.682 -11.310 1.00 77.44 89 GLU A O 1
ATOM 739 N N . SER A 1 90 ? 18.547 10.671 -13.542 1.00 72.69 90 SER A N 1
ATOM 740 C CA . SER A 1 90 ? 17.101 10.940 -13.553 1.00 72.69 90 SER A CA 1
ATOM 741 C C . SER A 1 90 ? 16.281 9.811 -12.903 1.00 72.69 90 SER A C 1
ATOM 743 O O . SER A 1 90 ? 15.158 10.026 -12.440 1.00 72.69 90 SER A O 1
ATOM 745 N N . ILE A 1 91 ? 16.834 8.597 -12.793 1.00 73.19 91 ILE A N 1
ATOM 746 C CA . ILE A 1 91 ? 16.204 7.460 -12.107 1.00 73.19 91 ILE A CA 1
ATOM 747 C C . ILE A 1 91 ? 16.485 7.583 -10.606 1.00 73.19 91 ILE A C 1
ATOM 749 O O . ILE A 1 91 ? 17.299 6.879 -10.000 1.00 73.19 91 ILE A O 1
ATOM 753 N N . ASN A 1 92 ? 15.777 8.528 -9.992 1.00 59.84 92 ASN A N 1
ATOM 754 C CA . ASN A 1 92 ? 15.873 8.812 -8.562 1.00 59.84 92 ASN A CA 1
ATOM 755 C C . ASN A 1 92 ? 14.936 7.972 -7.696 1.00 59.84 92 ASN A C 1
ATOM 757 O O . ASN A 1 92 ? 15.142 7.856 -6.488 1.00 59.84 92 ASN A O 1
ATOM 761 N N . ARG A 1 93 ? 13.908 7.359 -8.288 1.00 63.66 93 ARG A N 1
ATOM 762 C CA . ARG A 1 93 ? 12.891 6.614 -7.543 1.00 63.66 93 ARG A CA 1
ATOM 763 C C . ARG A 1 93 ? 13.110 5.117 -7.707 1.00 63.66 93 ARG A C 1
ATOM 765 O O . ARG A 1 93 ? 13.084 4.590 -8.815 1.00 63.66 93 ARG A O 1
ATOM 772 N N . GLY A 1 94 ? 13.305 4.425 -6.585 1.00 74.62 94 GLY A N 1
ATOM 773 C CA . GLY A 1 94 ? 13.288 2.964 -6.560 1.00 74.62 94 GLY A CA 1
ATOM 774 C C . GLY A 1 94 ? 11.939 2.404 -7.030 1.00 74.62 94 GLY A C 1
ATOM 775 O O . GLY A 1 94 ? 10.911 3.086 -6.991 1.00 74.62 94 GLY A O 1
ATOM 776 N N . PHE A 1 95 ? 11.922 1.138 -7.438 1.00 88.50 95 PHE A N 1
ATOM 777 C CA . PHE A 1 95 ? 10.696 0.420 -7.791 1.00 88.50 95 PHE A CA 1
ATOM 778 C C . PHE A 1 95 ? 9.974 -0.104 -6.540 1.00 88.50 95 PHE A C 1
ATOM 780 O O . PHE A 1 95 ? 10.510 -0.119 -5.431 1.00 88.50 95 PHE A O 1
ATOM 787 N N . GLU A 1 96 ? 8.712 -0.482 -6.692 1.00 92.50 96 GLU A N 1
ATOM 788 C CA . GLU A 1 96 ? 7.960 -1.243 -5.691 1.00 92.50 96 GLU A CA 1
ATOM 789 C C . GLU A 1 96 ? 7.757 -2.666 -6.203 1.00 92.50 96 GLU A C 1
ATOM 791 O O . GLU A 1 96 ? 7.489 -2.847 -7.384 1.00 92.50 96 GLU A O 1
ATOM 796 N N . VAL A 1 97 ? 7.885 -3.671 -5.338 1.00 94.94 97 VAL A N 1
ATOM 797 C CA . VAL A 1 97 ? 7.599 -5.066 -5.697 1.00 94.94 97 VAL A CA 1
ATOM 798 C C . VAL A 1 97 ? 6.336 -5.509 -4.976 1.00 94.94 97 VAL A C 1
ATOM 800 O O . VAL A 1 97 ? 6.280 -5.482 -3.749 1.00 94.94 97 VAL A O 1
ATOM 803 N N . VAL A 1 98 ? 5.332 -5.928 -5.740 1.00 97.25 98 VAL A N 1
ATOM 804 C CA . VAL A 1 98 ? 4.095 -6.530 -5.242 1.00 97.25 98 VAL A CA 1
ATOM 805 C C . VAL A 1 98 ? 4.000 -7.926 -5.837 1.00 97.25 98 VAL A C 1
ATOM 807 O O . VAL A 1 98 ? 3.904 -8.073 -7.050 1.00 97.25 98 VAL A O 1
ATOM 810 N N . GLY A 1 99 ? 4.053 -8.948 -4.983 1.00 96.88 99 GLY A N 1
ATOM 811 C CA . GLY A 1 99 ? 4.200 -10.338 -5.415 1.00 96.88 99 GLY A CA 1
ATOM 812 C C . GLY A 1 99 ? 5.364 -10.508 -6.391 1.00 96.88 99 GLY A C 1
ATOM 813 O O . GLY A 1 99 ? 6.510 -10.229 -6.048 1.00 96.88 99 GLY A O 1
ATOM 814 N N . ASP A 1 100 ? 5.042 -10.931 -7.607 1.00 96.88 100 ASP A N 1
ATOM 815 C CA . ASP A 1 100 ? 5.978 -11.127 -8.714 1.00 96.88 100 ASP A CA 1
ATOM 816 C C . ASP A 1 100 ? 5.987 -9.973 -9.738 1.00 96.88 100 ASP A C 1
ATOM 818 O O . ASP A 1 100 ? 6.554 -10.108 -10.824 1.00 96.88 100 ASP A O 1
ATOM 822 N N . ILE A 1 101 ? 5.379 -8.832 -9.399 1.00 97.88 101 ILE A N 1
ATOM 823 C CA . ILE A 1 101 ? 5.309 -7.633 -10.241 1.00 97.88 101 ILE A CA 1
ATOM 824 C C . ILE A 1 101 ? 6.182 -6.526 -9.646 1.00 97.88 101 ILE A C 1
ATOM 826 O O . ILE A 1 101 ? 5.951 -6.074 -8.524 1.00 97.88 101 ILE A O 1
ATOM 830 N N . ALA A 1 102 ? 7.146 -6.025 -10.417 1.00 96.25 102 ALA A N 1
ATOM 831 C CA . ALA A 1 102 ? 7.856 -4.791 -10.100 1.00 96.25 102 ALA A CA 1
ATOM 832 C C . ALA A 1 102 ? 7.231 -3.595 -10.818 1.00 96.25 102 ALA A C 1
ATOM 834 O O . ALA A 1 102 ? 7.015 -3.620 -12.027 1.00 96.25 102 ALA A O 1
ATOM 835 N N . VAL A 1 103 ? 6.975 -2.527 -10.072 1.00 95.00 103 VAL A N 1
ATOM 836 C CA . VAL A 1 103 ? 6.333 -1.307 -10.550 1.00 95.00 103 VAL A CA 1
ATOM 837 C C . VAL A 1 103 ? 7.322 -0.147 -10.475 1.00 95.00 103 VAL A C 1
ATOM 839 O O . VAL A 1 103 ? 7.728 0.283 -9.394 1.00 95.00 103 VAL A O 1
ATOM 842 N N . LEU A 1 104 ? 7.692 0.361 -11.646 1.00 91.75 104 LEU A N 1
ATOM 843 C CA . LEU A 1 104 ? 8.571 1.504 -11.851 1.00 91.75 104 LEU A CA 1
ATOM 844 C C . LEU A 1 104 ? 7.789 2.824 -11.844 1.00 91.75 104 LEU A C 1
ATOM 846 O O . LEU A 1 104 ? 6.633 2.901 -12.271 1.00 91.75 104 LEU A O 1
ATOM 850 N N . GLU A 1 105 ? 8.465 3.888 -11.426 1.00 87.75 105 GLU A N 1
ATOM 851 C CA . GLU A 1 105 ? 8.104 5.260 -11.777 1.00 87.75 105 GLU A CA 1
ATOM 852 C C . GLU A 1 105 ? 9.146 5.754 -12.776 1.00 87.75 105 GLU A C 1
ATOM 854 O O . GLU A 1 105 ? 10.325 5.835 -12.445 1.00 87.75 105 GLU A O 1
ATOM 859 N N . VAL A 1 106 ? 8.711 6.009 -14.010 1.00 86.19 106 VAL A N 1
ATOM 860 C CA . VAL A 1 106 ? 9.582 6.421 -15.115 1.00 86.19 106 VAL A CA 1
ATOM 861 C C . VAL A 1 106 ? 9.276 7.890 -15.418 1.00 86.19 106 VAL A C 1
ATOM 863 O O . VAL A 1 106 ? 8.167 8.161 -15.885 1.00 86.19 106 VAL A O 1
ATOM 866 N N . PRO A 1 107 ? 10.196 8.823 -15.115 1.00 83.94 107 PRO A N 1
ATOM 867 C CA . PRO A 1 107 ? 10.075 10.225 -15.506 1.00 83.94 107 PRO A CA 1
ATOM 868 C C . PRO A 1 107 ? 9.892 10.398 -17.019 1.00 83.94 107 PRO A C 1
ATOM 870 O O . PRO A 1 107 ? 10.363 9.566 -17.803 1.00 83.94 107 PRO A O 1
ATOM 873 N N . GLU A 1 108 ? 9.198 11.460 -17.431 1.00 84.25 108 GLU A N 1
ATOM 874 C CA . GLU A 1 108 ? 8.818 11.677 -18.835 1.00 84.25 108 GLU A CA 1
ATOM 875 C C . GLU A 1 108 ? 10.044 11.779 -19.752 1.00 84.25 108 GLU A C 1
ATOM 877 O O . GLU A 1 108 ? 10.057 11.195 -20.838 1.00 84.25 108 GLU A O 1
ATOM 882 N N . GLU A 1 109 ? 11.120 12.400 -19.267 1.00 83.69 109 GLU A N 1
ATOM 883 C CA . GLU A 1 109 ? 12.381 12.605 -19.979 1.00 83.69 109 GLU A CA 1
ATOM 884 C C . GLU A 1 109 ? 13.118 11.304 -20.355 1.00 83.69 109 GLU A C 1
ATOM 886 O O . GLU A 1 109 ? 13.950 11.306 -21.267 1.00 83.69 109 GLU A O 1
ATOM 891 N N . ILE A 1 110 ? 12.809 10.181 -19.692 1.00 83.50 110 ILE A N 1
ATOM 892 C CA . ILE A 1 110 ? 13.423 8.867 -19.952 1.00 83.50 110 ILE A CA 1
ATOM 893 C C . ILE A 1 110 ? 12.418 7.792 -20.381 1.00 83.50 110 ILE A C 1
ATOM 895 O O . ILE A 1 110 ? 12.786 6.620 -20.497 1.00 83.50 110 ILE A O 1
ATOM 899 N N . VAL A 1 111 ? 11.169 8.159 -20.687 1.00 86.94 111 VAL A N 1
ATOM 900 C CA . VAL A 1 111 ? 10.171 7.233 -21.258 1.00 86.94 111 VAL A CA 1
ATOM 901 C C . VAL A 1 111 ? 10.699 6.454 -22.474 1.00 86.94 111 VAL A C 1
ATOM 903 O O . VAL A 1 111 ? 10.460 5.245 -22.528 1.00 86.94 111 VAL A O 1
ATOM 906 N N . PRO A 1 112 ? 11.480 7.039 -23.410 1.00 86.56 112 PRO A N 1
ATOM 907 C CA . PRO A 1 112 ? 12.062 6.278 -24.523 1.00 86.56 112 PRO A CA 1
ATOM 908 C C . PRO A 1 112 ? 12.973 5.109 -24.102 1.00 86.56 112 PRO A C 1
ATOM 910 O O . PRO A 1 112 ? 13.263 4.234 -24.917 1.00 86.56 112 PRO A O 1
ATOM 913 N N . LEU A 1 113 ? 13.433 5.082 -22.846 1.00 85.88 113 LEU A N 1
ATOM 914 C CA . LEU A 1 113 ? 14.316 4.061 -22.279 1.00 85.88 113 LEU A CA 1
ATOM 915 C C . LEU A 1 113 ? 13.579 3.059 -21.373 1.00 85.88 113 LEU A C 1
ATOM 917 O O . LEU A 1 113 ? 14.203 2.131 -20.858 1.00 85.88 113 LEU A O 1
ATOM 921 N N . GLU A 1 114 ? 12.262 3.195 -21.185 1.00 88.44 114 GLU A N 1
ATOM 922 C CA . GLU A 1 114 ? 11.495 2.434 -20.187 1.00 88.44 114 GLU A CA 1
ATOM 923 C C . GLU A 1 114 ? 11.600 0.913 -20.346 1.00 88.44 114 GLU A C 1
ATOM 925 O O . GLU A 1 114 ? 11.671 0.185 -19.356 1.00 88.44 114 GLU A O 1
ATOM 930 N N . LYS A 1 115 ? 11.657 0.422 -21.589 1.00 87.06 115 LYS A N 1
ATOM 931 C CA . LYS A 1 115 ? 11.800 -1.011 -21.868 1.00 87.06 115 LYS A CA 1
ATOM 932 C C . LYS A 1 115 ? 13.196 -1.520 -21.551 1.00 87.06 115 LYS A C 1
ATOM 934 O O . LYS A 1 115 ? 13.311 -2.610 -20.999 1.00 87.06 115 LYS A O 1
ATOM 939 N N . SER A 1 116 ? 14.234 -0.741 -21.852 1.00 84.88 116 SER A N 1
ATOM 940 C CA . SER A 1 116 ? 15.609 -1.078 -21.474 1.00 84.88 116 SER A CA 1
ATOM 941 C C . SER A 1 116 ? 15.724 -1.164 -19.953 1.00 84.88 116 SER A C 1
ATOM 943 O O . SER A 1 116 ? 16.225 -2.155 -19.432 1.00 84.88 116 SER A O 1
ATOM 945 N N . ILE A 1 117 ? 15.152 -0.184 -19.241 1.00 88.31 117 ILE A N 1
ATOM 946 C CA . ILE A 1 117 ? 15.120 -0.168 -17.774 1.00 88.31 117 ILE A CA 1
ATOM 947 C C . ILE A 1 117 ? 14.395 -1.403 -17.229 1.00 88.31 117 ILE A C 1
ATOM 949 O O . ILE A 1 117 ? 14.892 -2.083 -16.327 1.00 88.31 117 ILE A O 1
ATOM 953 N N . ALA A 1 118 ? 13.235 -1.726 -17.802 1.00 90.31 118 ALA A N 1
ATOM 954 C CA . A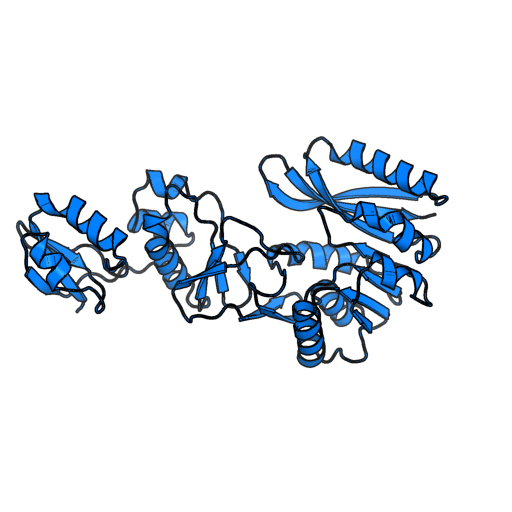LA A 1 118 ? 12.439 -2.869 -17.387 1.00 90.31 118 ALA A CA 1
ATOM 955 C C . ALA A 1 118 ? 13.149 -4.213 -17.628 1.00 90.31 118 ALA A C 1
ATOM 957 O O . ALA A 1 118 ? 13.134 -5.077 -16.750 1.00 90.31 118 ALA A O 1
ATOM 958 N N . TRP A 1 119 ? 13.806 -4.390 -18.778 1.00 88.06 119 TRP A N 1
ATOM 959 C CA . TRP A 1 119 ? 14.574 -5.600 -19.083 1.00 88.06 119 TRP A CA 1
ATOM 960 C C . TRP A 1 119 ? 15.794 -5.771 -18.180 1.00 88.06 119 TRP A C 1
ATOM 962 O O . TRP A 1 119 ? 16.057 -6.890 -17.736 1.00 88.06 119 TRP A O 1
ATOM 972 N N . THR A 1 120 ? 16.502 -4.684 -17.867 1.00 87.44 120 THR A N 1
ATOM 973 C CA . THR A 1 120 ? 17.588 -4.695 -16.878 1.00 87.44 120 THR A CA 1
ATOM 974 C C . THR A 1 120 ? 17.074 -5.170 -15.524 1.00 87.44 120 THR A C 1
ATOM 976 O O . THR A 1 120 ? 17.600 -6.137 -14.975 1.00 87.44 120 THR A O 1
ATOM 979 N N . LEU A 1 121 ? 15.978 -4.590 -15.020 1.00 88.38 121 LEU A N 1
ATOM 980 C CA . LEU A 1 121 ? 15.401 -5.006 -13.739 1.00 88.38 121 LEU A CA 1
ATOM 981 C C . LEU A 1 121 ? 14.969 -6.484 -13.740 1.00 88.38 121 LEU A C 1
ATOM 983 O O . LEU A 1 121 ? 15.258 -7.214 -12.791 1.00 88.38 121 LEU A O 1
ATOM 987 N N . LYS A 1 122 ? 14.322 -6.943 -14.817 1.00 88.25 122 LYS A N 1
ATOM 988 C CA . LYS A 1 122 ? 13.915 -8.345 -14.989 1.00 88.25 122 LYS A CA 1
ATOM 989 C C . LYS A 1 122 ? 15.114 -9.304 -14.970 1.00 88.25 122 LYS A C 1
ATOM 991 O O . LYS A 1 122 ? 15.017 -10.382 -14.391 1.00 88.25 122 LYS A O 1
ATOM 996 N N . ARG A 1 123 ? 16.244 -8.925 -15.581 1.00 85.56 123 ARG A N 1
ATOM 997 C CA . ARG A 1 123 ? 17.484 -9.727 -15.594 1.00 85.56 123 ARG A CA 1
ATOM 998 C C . ARG A 1 123 ? 18.145 -9.791 -14.219 1.00 85.56 123 ARG A C 1
ATOM 1000 O O . ARG A 1 123 ? 18.617 -10.856 -13.829 1.00 85.56 123 ARG A O 1
ATOM 1007 N N . MET A 1 124 ? 18.138 -8.681 -13.484 1.00 85.25 124 MET A N 1
ATOM 1008 C CA . MET A 1 124 ? 18.695 -8.602 -12.132 1.00 85.25 124 MET A CA 1
ATOM 1009 C C . MET A 1 124 ? 17.905 -9.404 -11.098 1.00 85.25 124 MET A C 1
ATOM 1011 O O . MET A 1 124 ? 18.479 -9.917 -10.141 1.00 85.25 124 MET A O 1
ATOM 1015 N N . LYS A 1 125 ? 16.579 -9.482 -11.247 1.00 86.25 125 LYS A N 1
ATOM 1016 C CA . LYS A 1 125 ? 15.698 -10.126 -10.269 1.00 86.25 125 LYS A CA 1
ATOM 1017 C C . LYS A 1 125 ? 14.834 -11.201 -10.931 1.00 86.25 125 LYS A C 1
ATOM 1019 O O . LYS A 1 125 ? 13.677 -10.935 -11.253 1.00 86.25 125 LYS A O 1
ATOM 1024 N N . PRO A 1 126 ? 15.358 -12.434 -11.080 1.00 83.25 126 PRO A N 1
ATOM 1025 C CA . PRO A 1 126 ? 14.643 -13.536 -11.727 1.00 83.25 126 PRO A CA 1
ATOM 1026 C C . PRO A 1 126 ? 13.295 -13.891 -11.085 1.00 83.25 126 PRO A C 1
ATOM 1028 O O . PRO A 1 126 ? 12.416 -14.389 -11.779 1.00 83.25 126 PRO A O 1
ATOM 1031 N N . SER A 1 127 ? 13.116 -13.613 -9.787 1.00 87.31 127 SER A N 1
ATOM 1032 C CA . SER A 1 127 ? 11.854 -13.826 -9.063 1.00 87.31 127 SER A CA 1
ATOM 1033 C C . SER A 1 127 ? 10.732 -12.861 -9.461 1.00 87.31 127 SER A C 1
ATOM 1035 O O . SER A 1 127 ? 9.570 -13.117 -9.154 1.00 87.31 127 SER A O 1
ATOM 1037 N N . ILE A 1 128 ? 11.055 -11.750 -10.131 1.00 93.25 128 ILE A N 1
ATOM 1038 C CA . ILE A 1 128 ? 10.060 -10.844 -10.702 1.00 93.25 128 ILE A CA 1
ATOM 1039 C C . ILE A 1 128 ? 9.656 -11.398 -12.060 1.00 93.25 128 ILE A C 1
ATOM 1041 O O . ILE A 1 128 ? 10.487 -11.503 -12.960 1.00 93.25 128 ILE A O 1
ATOM 1045 N N . ASN A 1 129 ? 8.374 -11.701 -12.239 1.00 93.25 129 ASN A N 1
ATOM 1046 C CA . ASN A 1 129 ? 7.822 -12.160 -13.508 1.00 93.25 129 ASN A CA 1
ATOM 1047 C C . ASN A 1 129 ? 7.503 -11.005 -14.451 1.00 93.25 129 ASN A C 1
ATOM 1049 O O . ASN A 1 129 ? 7.800 -11.104 -15.644 1.00 93.25 129 ASN A O 1
ATOM 1053 N N . ILE A 1 130 ? 6.994 -9.903 -13.900 1.00 96.50 130 ILE A N 1
ATOM 1054 C CA . ILE A 1 130 ? 6.456 -8.773 -14.656 1.00 96.50 130 ILE A CA 1
ATOM 1055 C C . ILE A 1 130 ? 7.117 -7.483 -14.189 1.00 96.50 130 ILE A C 1
ATOM 1057 O O . ILE A 1 130 ? 7.204 -7.213 -12.994 1.00 96.50 130 ILE A O 1
ATOM 1061 N N . VAL A 1 131 ? 7.531 -6.648 -15.137 1.00 96.00 131 VAL A N 1
ATOM 1062 C CA . VAL A 1 131 ? 7.934 -5.270 -14.858 1.00 96.00 131 VAL A CA 1
ATOM 1063 C C . VAL A 1 131 ? 6.946 -4.333 -15.533 1.00 96.00 131 VAL A C 1
ATOM 1065 O O . VAL A 1 131 ? 6.714 -4.413 -1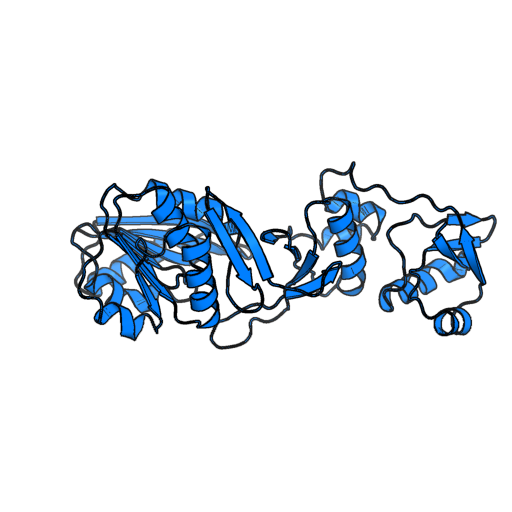6.739 1.00 96.00 131 VAL A O 1
ATOM 1068 N N . ALA A 1 132 ? 6.357 -3.440 -14.752 1.00 96.31 132 ALA A N 1
ATOM 1069 C CA . ALA A 1 132 ? 5.363 -2.468 -15.176 1.00 96.31 132 ALA A CA 1
ATOM 1070 C C . ALA A 1 132 ? 5.778 -1.054 -14.753 1.00 96.31 132 ALA A C 1
ATOM 1072 O O . ALA A 1 132 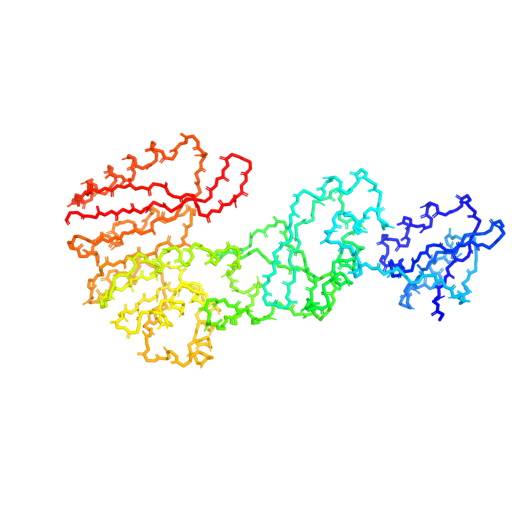? 6.658 -0.881 -13.914 1.00 96.31 132 ALA A O 1
ATOM 1073 N N . LYS A 1 133 ? 5.121 -0.028 -15.298 1.00 93.31 133 LYS A N 1
ATOM 1074 C CA . LYS A 1 133 ? 5.240 1.362 -14.832 1.00 93.31 133 LYS A CA 1
ATOM 1075 C C . LYS A 1 133 ? 3.903 1.905 -14.352 1.00 93.31 133 LYS A C 1
ATOM 1077 O O . LYS A 1 133 ? 2.865 1.526 -14.894 1.00 93.31 133 LYS A O 1
ATOM 1082 N N . LYS A 1 134 ? 3.914 2.826 -13.386 1.00 90.50 134 LYS A N 1
ATOM 1083 C CA . LYS A 1 134 ? 2.712 3.598 -13.024 1.00 90.50 134 LYS A CA 1
ATOM 1084 C C . LYS A 1 134 ? 2.325 4.537 -14.171 1.00 90.50 134 LYS A C 1
ATOM 1086 O O . LYS A 1 134 ? 3.191 5.162 -14.775 1.00 90.50 134 LYS A O 1
ATOM 1091 N N . ALA A 1 135 ? 1.031 4.668 -14.448 1.00 84.19 135 ALA A N 1
ATOM 1092 C CA . ALA A 1 135 ? 0.502 5.710 -15.327 1.00 84.19 135 ALA A CA 1
ATOM 1093 C C . ALA A 1 135 ? 0.664 7.101 -14.685 1.00 84.19 135 ALA A C 1
ATOM 1095 O O . ALA A 1 135 ? 0.804 7.206 -13.467 1.00 84.19 135 ALA A O 1
ATOM 1096 N N . ASN A 1 136 ? 0.617 8.183 -15.463 1.00 71.06 136 ASN A N 1
ATOM 1097 C CA . ASN A 1 136 ? 0.851 9.536 -14.927 1.00 71.06 136 ASN A CA 1
ATOM 1098 C C . ASN A 1 136 ? -0.316 10.053 -14.073 1.00 71.06 136 ASN A C 1
ATOM 1100 O O . ASN A 1 136 ? -0.092 10.815 -13.138 1.00 71.06 136 ASN A O 1
ATOM 1104 N N . LYS A 1 137 ? -1.545 9.590 -14.332 1.00 67.50 137 LYS A N 1
ATOM 1105 C CA . LYS A 1 137 ? -2.759 10.050 -13.645 1.00 67.50 137 LYS A CA 1
ATOM 1106 C C . LYS A 1 137 ? -3.421 8.925 -12.845 1.00 67.50 137 LYS A C 1
ATOM 1108 O O . LYS A 1 137 ? -3.437 7.765 -13.261 1.00 67.50 137 LYS A O 1
ATOM 1113 N N . THR A 1 138 ? -3.965 9.278 -11.686 1.00 70.06 138 THR A N 1
ATOM 1114 C CA . THR A 1 138 ? -4.966 8.482 -10.962 1.00 70.06 138 THR A CA 1
ATOM 1115 C C . THR A 1 138 ? -6.325 8.695 -11.610 1.00 70.06 138 THR A C 1
ATOM 1117 O O . THR A 1 138 ? -6.716 9.841 -11.809 1.00 70.06 138 THR A O 1
ATOM 1120 N N . ASN A 1 139 ? -7.053 7.617 -11.902 1.00 59.78 139 ASN A N 1
ATOM 1121 C CA . ASN A 1 139 ? -8.344 7.707 -12.581 1.00 59.78 139 ASN A CA 1
ATOM 1122 C C . ASN A 1 139 ? -9.489 7.189 -11.703 1.00 59.78 139 ASN A C 1
ATOM 1124 O O . ASN A 1 139 ? -9.348 6.191 -10.993 1.00 59.78 139 ASN A O 1
ATOM 1128 N N . GLY A 1 140 ? -10.649 7.833 -11.851 1.00 65.75 140 GLY A N 1
ATOM 1129 C CA . GLY A 1 140 ? -11.934 7.381 -11.324 1.00 65.75 140 GLY A CA 1
ATOM 1130 C C . GLY A 1 140 ? -12.122 7.566 -9.816 1.00 65.75 140 GLY A C 1
ATOM 1131 O O . GLY A 1 140 ? -11.200 7.919 -9.081 1.00 65.75 140 GLY A O 1
ATOM 1132 N N . LYS A 1 141 ? -13.343 7.268 -9.353 1.00 74.06 141 LYS A N 1
ATOM 1133 C CA . LYS A 1 141 ? -13.776 7.428 -7.951 1.00 74.06 141 LYS A CA 1
ATOM 1134 C C . LYS A 1 141 ? -12.903 6.700 -6.925 1.00 74.06 141 LYS A C 1
ATOM 1136 O O . LYS A 1 141 ? -12.739 7.177 -5.813 1.00 74.06 141 LYS A O 1
ATOM 1141 N N . TYR A 1 142 ? -12.278 5.588 -7.312 1.00 78.69 142 TYR A N 1
ATOM 1142 C CA . TYR A 1 142 ? -11.427 4.781 -6.429 1.00 78.69 142 TYR A CA 1
ATOM 1143 C C . TYR A 1 142 ? -9.952 5.216 -6.415 1.00 78.69 142 TYR A C 1
ATOM 1145 O O . TYR A 1 142 ? -9.133 4.557 -5.779 1.00 78.69 142 TYR A O 1
ATOM 1153 N N . ARG A 1 143 ? -9.602 6.294 -7.142 1.00 73.31 143 ARG A N 1
ATOM 1154 C CA . ARG A 1 143 ? -8.251 6.884 -7.228 1.00 73.31 143 ARG A CA 1
ATOM 1155 C C . ARG A 1 143 ? -7.142 5.860 -7.520 1.00 73.31 143 ARG A C 1
ATOM 1157 O O . ARG A 1 143 ? -6.012 5.988 -7.051 1.00 73.31 143 ARG A O 1
ATOM 1164 N N . ILE A 1 144 ? -7.445 4.842 -8.329 1.00 82.44 144 ILE A N 1
ATOM 1165 C CA . ILE A 1 144 ? -6.483 3.793 -8.680 1.00 82.44 144 ILE A CA 1
ATOM 1166 C C . ILE A 1 144 ? -5.517 4.343 -9.728 1.00 82.44 144 ILE A C 1
ATOM 1168 O O . ILE A 1 144 ? -5.914 4.783 -10.813 1.00 82.44 144 ILE A O 1
ATOM 1172 N N . ARG A 1 145 ? -4.222 4.299 -9.411 1.00 83.75 145 ARG A N 1
ATOM 1173 C CA . ARG A 1 145 ? -3.154 4.612 -10.359 1.00 83.75 145 ARG A CA 1
ATOM 1174 C C . ARG A 1 145 ? -2.807 3.351 -11.137 1.00 83.75 145 ARG A C 1
ATOM 1176 O O . ARG A 1 145 ? -2.034 2.526 -10.657 1.00 83.75 145 ARG A O 1
ATOM 1183 N N . LYS A 1 146 ? -3.400 3.204 -12.323 1.00 90.00 146 LYS A N 1
ATOM 1184 C CA . LYS A 1 146 ? -3.173 2.034 -13.179 1.00 90.00 146 LYS A CA 1
ATOM 1185 C C . LYS A 1 146 ? -1.688 1.867 -13.506 1.00 90.00 146 LYS A C 1
ATOM 1187 O O . LYS A 1 146 ? -0.949 2.846 -13.629 1.00 90.00 146 LYS A O 1
ATOM 1192 N N . ILE A 1 147 ? -1.273 0.624 -13.692 1.00 94.25 147 ILE A N 1
ATOM 1193 C CA . ILE A 1 147 ? 0.033 0.230 -14.196 1.00 94.25 147 ILE A CA 1
ATOM 1194 C C . ILE A 1 147 ? -0.066 -0.229 -15.655 1.00 94.25 147 ILE A C 1
ATOM 1196 O O . ILE A 1 147 ? -1.080 -0.779 -16.093 1.00 94.25 147 ILE A O 1
ATOM 1200 N N . LYS A 1 148 ? 1.015 -0.012 -16.404 1.00 94.44 148 LYS A N 1
ATOM 1201 C CA . LYS A 1 148 ? 1.219 -0.520 -17.764 1.00 94.44 148 LYS A CA 1
ATOM 1202 C C . LYS A 1 148 ? 2.378 -1.508 -17.751 1.00 94.44 148 LYS A C 1
ATOM 1204 O O . LYS A 1 148 ? 3.482 -1.134 -17.356 1.00 94.44 148 LYS A O 1
ATOM 1209 N N . VAL A 1 149 ? 2.135 -2.739 -18.196 1.00 95.25 149 VAL A N 1
ATOM 1210 C CA . VAL A 1 149 ? 3.180 -3.762 -18.337 1.00 95.25 149 VAL A CA 1
ATOM 1211 C C . VAL A 1 149 ? 4.192 -3.324 -19.398 1.00 95.25 149 VAL A C 1
ATOM 1213 O O . VAL A 1 149 ? 3.817 -2.894 -20.490 1.00 95.25 149 VAL A O 1
ATOM 1216 N N . LEU A 1 150 ? 5.476 -3.410 -19.056 1.00 93.38 150 LEU A N 1
ATOM 1217 C CA . LEU A 1 150 ? 6.600 -3.130 -19.949 1.00 93.38 150 LEU A CA 1
ATOM 1218 C C . LEU A 1 150 ? 7.265 -4.425 -20.430 1.00 93.38 150 LEU A C 1
ATOM 1220 O O . LEU A 1 150 ? 7.629 -4.521 -21.601 1.00 93.38 150 LEU A O 1
ATOM 1224 N N . VAL A 1 151 ? 7.417 -5.405 -19.530 1.00 92.81 151 VAL A N 1
ATOM 1225 C CA . VAL A 1 151 ? 8.052 -6.711 -19.773 1.00 92.81 151 VAL A CA 1
ATOM 1226 C C . VAL A 1 151 ? 7.329 -7.795 -18.963 1.00 92.81 151 VAL A C 1
ATOM 1228 O O . VAL A 1 151 ? 6.955 -7.549 -17.818 1.00 92.81 151 VAL A O 1
ATOM 1231 N N . GLY A 1 152 ? 7.191 -8.997 -19.529 1.00 91.56 152 GLY A N 1
ATOM 1232 C CA . GLY A 1 152 ? 6.559 -10.157 -18.889 1.00 91.56 152 GLY A CA 1
ATOM 1233 C C . GLY A 1 152 ? 5.139 -10.425 -19.392 1.00 91.56 152 GLY A C 1
ATOM 1234 O O . GLY A 1 152 ? 4.740 -9.930 -20.446 1.00 91.56 152 GLY A O 1
ATOM 1235 N N . GLU A 1 153 ? 4.393 -11.233 -18.643 1.00 91.50 153 GLU A N 1
ATOM 1236 C CA . GLU A 1 153 ? 2.987 -11.544 -18.923 1.00 91.50 153 GLU A CA 1
ATOM 1237 C C . GLU A 1 153 ? 2.111 -10.280 -18.870 1.00 91.50 153 GLU A C 1
ATOM 1239 O O . GLU A 1 153 ? 2.300 -9.408 -18.020 1.00 91.50 153 GLU A O 1
ATOM 1244 N N . ASN A 1 154 ? 1.102 -10.194 -19.741 1.00 94.00 154 ASN A N 1
ATOM 1245 C CA . ASN A 1 154 ? 0.169 -9.066 -19.770 1.00 94.00 154 ASN A CA 1
ATOM 1246 C C . ASN A 1 154 ? -0.936 -9.205 -18.705 1.00 94.00 154 ASN A C 1
ATOM 1248 O O . ASN A 1 154 ? -2.115 -9.342 -19.030 1.00 94.00 154 ASN A O 1
ATOM 1252 N N . ARG A 1 155 ? -0.550 -9.183 -17.425 1.00 96.62 155 ARG A N 1
ATOM 1253 C CA . ARG A 1 155 ? -1.470 -9.198 -16.276 1.00 96.62 155 ARG A CA 1
ATOM 1254 C C . ARG A 1 155 ? -1.052 -8.204 -15.196 1.00 96.62 155 ARG A C 1
ATOM 1256 O O . ARG A 1 155 ? 0.102 -7.793 -15.110 1.00 96.62 155 ARG A O 1
ATOM 1263 N N . THR A 1 156 ? -2.010 -7.847 -14.347 1.00 97.25 156 THR A N 1
ATOM 1264 C CA . THR A 1 156 ? -1.812 -6.956 -13.190 1.00 97.25 156 THR A CA 1
ATOM 1265 C C . THR A 1 156 ? -2.260 -7.575 -11.871 1.00 97.25 156 THR A C 1
ATOM 1267 O O . THR A 1 156 ? -2.142 -6.938 -10.825 1.00 97.25 156 THR A O 1
ATOM 1270 N N . GLU A 1 157 ? -2.741 -8.819 -11.924 1.00 98.31 157 GLU A N 1
ATOM 1271 C CA . GLU A 1 157 ? -3.046 -9.648 -10.764 1.00 98.31 157 GLU A CA 1
ATOM 1272 C C . GLU A 1 157 ? -1.795 -10.385 -10.271 1.00 98.31 157 GLU A C 1
ATOM 1274 O O . GLU A 1 157 ? -0.994 -10.882 -11.068 1.00 98.31 157 GLU A O 1
ATOM 1279 N N . THR A 1 158 ? -1.624 -10.450 -8.952 1.00 98.38 158 THR A N 1
ATOM 1280 C CA . THR A 1 158 ? -0.517 -11.154 -8.295 1.00 98.38 158 THR A CA 1
ATOM 1281 C C . THR A 1 158 ? -0.875 -11.508 -6.849 1.00 98.38 158 THR A C 1
ATOM 1283 O O . THR A 1 158 ? -1.879 -11.037 -6.309 1.00 98.38 158 THR A O 1
ATOM 1286 N N . ILE A 1 159 ? -0.039 -12.325 -6.203 1.00 98.50 159 ILE A N 1
ATOM 1287 C CA . ILE A 1 159 ? -0.121 -12.647 -4.776 1.00 98.50 159 ILE A CA 1
ATOM 1288 C C . ILE A 1 159 ? 1.145 -12.136 -4.095 1.00 98.50 159 ILE A C 1
ATOM 1290 O O . ILE A 1 159 ? 2.244 -12.637 -4.327 1.00 98.50 159 ILE A O 1
ATOM 1294 N N . HIS A 1 160 ? 0.987 -11.162 -3.206 1.00 98.31 160 HIS A N 1
ATOM 1295 C CA . HIS A 1 160 ? 2.061 -10.677 -2.350 1.00 98.31 160 HIS A CA 1
ATOM 1296 C C . HIS A 1 160 ? 2.071 -11.432 -1.020 1.00 98.31 160 HIS A C 1
ATOM 1298 O O . HIS A 1 160 ? 1.020 -11.696 -0.444 1.00 98.31 160 HIS A O 1
ATOM 1304 N N . LYS A 1 161 ? 3.254 -11.784 -0.517 1.00 97.38 161 LYS A N 1
ATOM 1305 C CA . LYS A 1 161 ? 3.412 -12.407 0.802 1.00 97.38 161 LYS A CA 1
ATOM 1306 C C . LYS A 1 161 ? 4.002 -11.384 1.756 1.00 97.38 161 LYS A C 1
ATOM 1308 O O . LYS A 1 161 ? 5.052 -10.822 1.467 1.00 97.38 161 LYS A O 1
ATOM 1313 N N . GLU A 1 162 ? 3.351 -11.184 2.891 1.00 95.12 162 GLU A N 1
ATOM 1314 C CA . GLU A 1 162 ? 3.812 -10.258 3.922 1.00 95.12 162 GLU A CA 1
ATOM 1315 C C . GLU A 1 162 ? 3.390 -10.762 5.298 1.00 95.12 162 GLU A C 1
ATOM 1317 O O . GLU A 1 162 ? 2.263 -11.216 5.457 1.00 95.12 162 GLU A O 1
ATOM 1322 N N . SER A 1 163 ? 4.272 -10.666 6.298 1.00 95.88 163 SER A N 1
ATOM 1323 C CA . SER A 1 163 ? 3.928 -10.882 7.714 1.00 95.88 163 SER A CA 1
ATOM 1324 C C . SER A 1 163 ? 3.121 -12.166 7.975 1.00 95.88 163 SER A C 1
ATOM 1326 O O . SER A 1 163 ? 2.202 -12.180 8.790 1.00 95.88 163 SER A O 1
ATOM 1328 N N . GLY A 1 164 ? 3.441 -13.255 7.270 1.00 96.50 164 GLY A N 1
ATOM 1329 C CA . GLY A 1 164 ? 2.772 -14.551 7.425 1.00 96.50 164 GLY A CA 1
ATOM 1330 C C . GLY A 1 164 ? 1.393 -14.681 6.763 1.00 96.50 164 GLY A C 1
ATOM 1331 O O . GLY A 1 164 ? 0.717 -15.676 7.021 1.00 96.50 164 GLY A O 1
ATOM 1332 N N . VAL A 1 165 ? 0.985 -13.728 5.916 1.00 98.44 165 VAL A N 1
ATOM 1333 C CA . VAL A 1 165 ? -0.246 -13.786 5.109 1.00 98.44 165 VAL A CA 1
ATOM 1334 C C . VAL A 1 165 ? 0.042 -13.688 3.609 1.00 98.44 165 VAL A C 1
ATOM 1336 O O . VAL A 1 165 ? 1.073 -13.164 3.178 1.00 98.44 165 VAL A O 1
ATOM 1339 N N . LYS A 1 166 ? -0.884 -14.206 2.799 1.00 98.62 166 LYS A N 1
ATOM 1340 C CA . LYS A 1 166 ? -0.903 -14.074 1.336 1.00 98.62 166 LYS A CA 1
ATOM 1341 C C . LYS A 1 166 ? -1.982 -13.065 0.936 1.00 98.62 166 LYS A C 1
ATOM 1343 O O . LYS A 1 166 ? -3.124 -13.187 1.360 1.00 98.62 166 LYS A O 1
ATOM 1348 N N . ILE A 1 167 ? -1.638 -12.086 0.1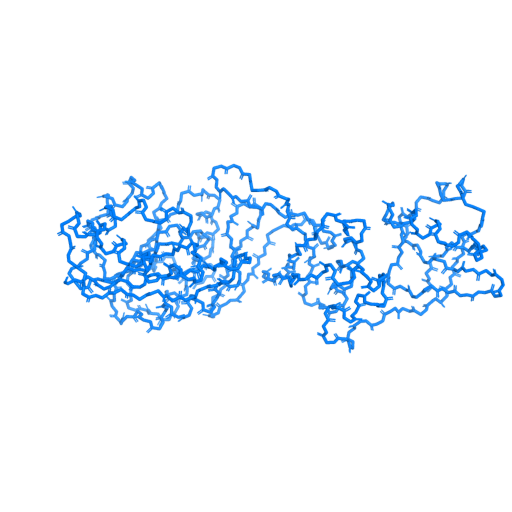12 1.00 98.69 167 ILE A N 1
ATOM 1349 C CA . ILE A 1 167 ? -2.512 -10.981 -0.289 1.00 98.69 167 ILE A CA 1
ATOM 1350 C C . ILE A 1 167 ? -2.582 -10.969 -1.815 1.00 98.69 167 ILE A C 1
ATOM 1352 O O . ILE A 1 167 ? -1.690 -10.459 -2.494 1.00 98.69 167 ILE A O 1
ATOM 1356 N N . LYS A 1 168 ? -3.642 -11.562 -2.351 1.00 98.69 168 LYS A N 1
ATOM 1357 C CA . LYS A 1 168 ? -4.032 -11.481 -3.754 1.00 98.69 168 LYS A CA 1
ATOM 1358 C C . LYS A 1 168 ? -4.614 -10.098 -4.050 1.00 98.69 168 LYS A C 1
ATOM 1360 O O . LYS A 1 168 ? -5.417 -9.570 -3.279 1.00 98.69 168 LYS A O 1
ATOM 1365 N N . THR A 1 169 ? -4.185 -9.496 -5.153 1.00 98.25 169 THR A N 1
ATOM 1366 C CA . THR A 1 169 ? -4.646 -8.176 -5.599 1.00 98.25 169 THR A CA 1
ATOM 1367 C C . THR A 1 169 ? -4.472 -8.021 -7.104 1.00 98.25 169 THR A C 1
ATOM 1369 O O . THR A 1 169 ? -3.621 -8.679 -7.699 1.00 98.25 169 THR A O 1
ATOM 1372 N N . ASP A 1 170 ? -5.226 -7.099 -7.697 1.00 97.69 170 ASP A N 1
ATOM 1373 C CA . ASP A 1 170 ? -5.010 -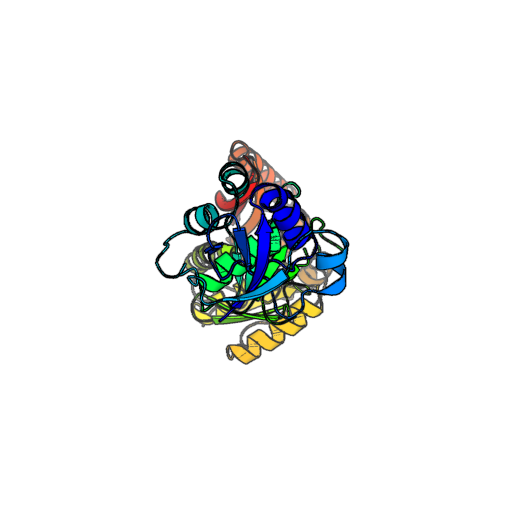6.592 -9.051 1.00 97.69 170 ASP A CA 1
ATOM 1374 C C . ASP A 1 170 ? -4.708 -5.094 -8.974 1.00 97.69 170 ASP A C 1
ATOM 1376 O O . ASP A 1 170 ? -5.567 -4.286 -8.604 1.00 97.69 170 ASP A O 1
ATOM 1380 N N . LEU A 1 171 ? -3.481 -4.729 -9.352 1.00 95.81 171 LEU A N 1
ATOM 1381 C CA . LEU A 1 171 ? -2.946 -3.369 -9.240 1.00 95.81 171 LEU A CA 1
ATOM 1382 C C . LEU A 1 171 ? -3.689 -2.338 -10.107 1.00 95.81 171 LEU A C 1
ATOM 1384 O O . LEU A 1 171 ? -3.546 -1.137 -9.888 1.00 95.81 171 LEU A O 1
ATOM 1388 N N . ASN A 1 172 ? -4.507 -2.786 -11.066 1.00 95.31 172 ASN A N 1
ATOM 1389 C CA . ASN A 1 172 ? -5.365 -1.922 -11.877 1.00 95.31 172 ASN A CA 1
ATOM 1390 C C . ASN A 1 172 ? -6.801 -1.807 -11.356 1.00 95.31 172 ASN A C 1
ATOM 1392 O O . ASN A 1 172 ? -7.553 -0.971 -11.864 1.00 95.31 172 ASN A O 1
ATOM 1396 N N . LYS A 1 173 ? -7.194 -2.623 -10.370 1.00 95.38 173 LYS A N 1
ATOM 1397 C CA . LYS A 1 173 ? -8.573 -2.690 -9.855 1.00 95.38 173 LYS A CA 1
ATOM 1398 C C . LYS A 1 173 ? -8.698 -2.362 -8.370 1.00 95.38 173 LYS A C 1
ATOM 1400 O O . LYS A 1 173 ? -9.788 -1.994 -7.938 1.00 95.38 173 LYS A O 1
ATOM 1405 N N . ALA A 1 174 ? -7.625 -2.466 -7.593 1.00 94.25 174 ALA A N 1
ATOM 1406 C CA . ALA A 1 174 ? -7.624 -2.122 -6.178 1.00 94.25 174 ALA A CA 1
ATOM 1407 C C . ALA A 1 174 ? -6.289 -1.498 -5.758 1.00 94.25 174 ALA A C 1
ATOM 1409 O O . ALA A 1 174 ? -5.225 -1.878 -6.244 1.00 94.25 174 ALA A O 1
ATOM 1410 N N . TYR A 1 175 ? -6.343 -0.540 -4.830 1.00 92.56 175 TYR A N 1
ATOM 1411 C CA . TYR A 1 175 ? -5.132 0.015 -4.239 1.00 92.56 175 TYR A CA 1
ATOM 1412 C C . TYR A 1 175 ? -4.485 -1.008 -3.297 1.00 92.56 175 TYR A C 1
ATOM 1414 O O . TYR A 1 175 ? -5.125 -1.545 -2.392 1.00 92.56 175 TYR A O 1
ATOM 1422 N N . PHE A 1 176 ? -3.191 -1.240 -3.490 1.00 94.81 176 PHE A N 1
ATOM 1423 C CA . PHE A 1 176 ? -2.341 -1.975 -2.568 1.00 94.81 176 PHE A CA 1
ATOM 1424 C C . PHE A 1 176 ? -0.918 -1.420 -2.654 1.00 94.81 176 PHE A C 1
ATOM 1426 O O . PHE A 1 176 ? -0.447 -1.076 -3.735 1.00 94.81 176 PHE A O 1
ATOM 1433 N N . SER A 1 177 ? -0.231 -1.356 -1.514 1.00 93.25 177 SER A N 1
ATOM 1434 C CA . SER A 1 177 ? 1.191 -1.029 -1.464 1.00 93.25 177 SER A CA 1
ATOM 1435 C C . SER A 1 177 ? 1.917 -1.967 -0.504 1.00 93.25 177 SER A C 1
ATOM 1437 O O . SER A 1 177 ? 1.549 -2.093 0.673 1.00 93.25 177 SER A O 1
ATOM 1439 N N . ALA A 1 178 ? 2.975 -2.597 -1.012 1.00 94.56 178 ALA A N 1
ATOM 1440 C CA . ALA A 1 178 ? 3.902 -3.423 -0.244 1.00 94.56 178 ALA A CA 1
ATOM 1441 C C . ALA A 1 178 ? 4.804 -2.559 0.654 1.00 94.56 178 ALA A C 1
ATOM 1443 O O . ALA A 1 178 ? 5.219 -2.987 1.727 1.00 94.56 178 ALA A O 1
ATOM 1444 N N . ARG A 1 179 ? 5.034 -1.287 0.287 1.00 92.75 179 ARG A N 1
ATOM 1445 C CA . ARG A 1 179 ? 5.820 -0.328 1.097 1.00 92.75 179 ARG A CA 1
ATOM 1446 C C . ARG A 1 179 ? 5.207 -0.023 2.468 1.00 92.75 179 ARG A C 1
ATOM 1448 O O . ARG A 1 179 ? 5.867 0.566 3.315 1.00 92.75 179 ARG A O 1
ATOM 1455 N N . LEU A 1 180 ? 3.944 -0.388 2.679 1.00 94.75 180 LEU A N 1
ATOM 1456 C CA . LEU A 1 180 ? 3.227 -0.216 3.942 1.00 94.75 180 LEU A CA 1
ATOM 1457 C C . LEU A 1 180 ? 3.425 -1.368 4.940 1.00 94.75 180 LEU A C 1
ATOM 1459 O O . LEU A 1 180 ? 2.869 -1.300 6.033 1.00 94.75 180 LEU A O 1
ATOM 1463 N N . GLY A 1 181 ? 4.185 -2.415 4.603 1.00 95.94 181 GLY A N 1
ATOM 1464 C CA . GLY A 1 181 ? 4.282 -3.595 5.465 1.00 95.94 181 GLY A CA 1
ATOM 1465 C C . GLY A 1 181 ? 4.895 -3.331 6.840 1.00 95.94 181 GLY A C 1
ATOM 1466 O O . GLY A 1 181 ? 4.400 -3.825 7.853 1.00 95.94 181 GLY A O 1
ATOM 1467 N N . THR A 1 182 ? 5.912 -2.470 6.912 1.00 94.50 182 THR A N 1
ATOM 1468 C CA . THR A 1 182 ? 6.518 -2.051 8.188 1.00 94.50 182 THR A CA 1
ATOM 1469 C C . THR A 1 182 ? 5.537 -1.271 9.061 1.00 94.50 182 THR A C 1
ATOM 1471 O O . THR A 1 182 ? 5.489 -1.476 10.272 1.00 94.50 182 THR A O 1
ATOM 1474 N N . GLU A 1 183 ? 4.704 -0.429 8.452 1.00 97.56 183 GLU A N 1
ATOM 1475 C CA . GLU A 1 183 ? 3.670 0.327 9.154 1.00 97.56 183 GLU A CA 1
ATOM 1476 C C . GLU A 1 183 ? 2.539 -0.581 9.657 1.00 97.56 183 GLU A C 1
ATOM 1478 O O . GLU A 1 183 ? 2.086 -0.435 10.793 1.00 97.56 183 GLU A O 1
ATOM 1483 N N . ARG A 1 184 ? 2.127 -1.575 8.859 1.00 98.12 184 ARG A N 1
ATOM 1484 C CA . ARG A 1 184 ? 1.179 -2.609 9.303 1.00 98.12 184 ARG A CA 1
ATOM 1485 C C . ARG A 1 184 ? 1.703 -3.358 10.524 1.00 98.12 184 ARG A C 1
ATOM 1487 O O . ARG A 1 184 ? 0.968 -3.525 11.494 1.00 98.12 184 ARG A O 1
ATOM 1494 N N . LEU A 1 185 ? 2.981 -3.743 10.518 1.00 97.62 185 LEU A N 1
ATOM 1495 C CA . LEU A 1 185 ? 3.635 -4.371 11.670 1.00 97.62 185 LEU A CA 1
ATOM 1496 C C . LEU A 1 185 ? 3.735 -3.437 12.882 1.00 97.62 185 LEU A C 1
ATOM 1498 O O . LEU A 1 185 ? 3.576 -3.890 14.014 1.00 97.62 185 LEU A O 1
ATOM 1502 N N . ARG A 1 186 ? 3.976 -2.139 12.671 1.00 98.12 186 ARG A N 1
ATOM 1503 C CA .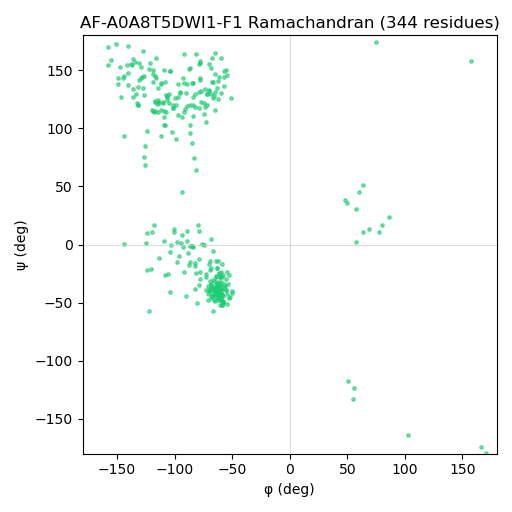 ARG A 1 186 ? 4.000 -1.145 13.751 1.00 98.12 186 ARG A CA 1
ATOM 1504 C C . ARG A 1 186 ? 2.648 -1.076 14.458 1.00 98.12 186 ARG A C 1
ATOM 1506 O O . ARG A 1 186 ? 2.602 -1.234 15.674 1.00 98.12 186 ARG A O 1
ATOM 1513 N N . VAL A 1 187 ? 1.559 -0.901 13.708 1.00 98.31 187 VAL A N 1
ATOM 1514 C CA . VAL A 1 187 ? 0.201 -0.866 14.274 1.00 98.31 187 VAL A CA 1
ATOM 1515 C C . VAL A 1 187 ? -0.152 -2.199 14.931 1.00 98.31 187 VAL A C 1
ATOM 1517 O O . VAL A 1 187 ? -0.679 -2.206 16.040 1.00 98.31 187 VAL A O 1
ATOM 1520 N N . LEU A 1 188 ? 0.213 -3.329 14.315 1.00 98.12 188 LEU A N 1
ATOM 1521 C CA . LEU A 1 188 ? -0.003 -4.661 14.883 1.00 98.12 188 LEU A CA 1
ATOM 1522 C C . LEU A 1 188 ? 0.584 -4.811 16.295 1.00 98.12 188 LEU A C 1
ATOM 1524 O O . LEU A 1 188 ? -0.061 -5.389 17.172 1.00 98.12 188 LEU A O 1
ATOM 1528 N N . LYS A 1 189 ? 1.797 -4.292 16.528 1.00 97.81 189 LYS A N 1
ATOM 1529 C CA . LYS A 1 189 ? 2.459 -4.338 17.843 1.00 97.81 189 LYS A CA 1
ATOM 1530 C C . LYS A 1 189 ? 1.698 -3.554 18.915 1.00 97.81 189 LYS A C 1
ATOM 1532 O O . LYS A 1 189 ? 1.782 -3.911 20.084 1.00 97.81 189 LYS A O 1
ATOM 1537 N N . LEU A 1 190 ? 0.940 -2.529 18.525 1.00 97.88 190 LEU A N 1
ATOM 1538 C CA . LEU A 1 190 ? 0.161 -1.696 19.443 1.00 97.88 190 LEU A CA 1
ATOM 1539 C C . LEU A 1 190 ? -1.187 -2.320 19.828 1.00 97.88 190 LEU A C 1
ATOM 1541 O O . LEU A 1 190 ? -1.769 -1.906 20.829 1.00 97.88 190 LEU A O 1
ATOM 1545 N N . ILE A 1 191 ? -1.685 -3.294 19.057 1.00 98.12 191 ILE A N 1
ATOM 1546 C CA . ILE A 1 191 ? -2.961 -3.975 19.314 1.00 98.12 191 ILE A CA 1
ATOM 1547 C C . ILE A 1 191 ? -2.825 -4.903 20.520 1.00 98.12 191 ILE A C 1
ATOM 1549 O O . ILE A 1 191 ? -2.041 -5.863 20.500 1.00 98.12 191 ILE A O 1
ATOM 1553 N N . LYS A 1 192 ? -3.624 -4.652 21.558 1.00 96.69 192 LYS A N 1
ATOM 1554 C CA . LYS A 1 192 ? -3.713 -5.520 22.735 1.00 96.69 192 LYS A CA 1
ATOM 1555 C C . LYS A 1 192 ? -4.589 -6.753 22.451 1.00 96.69 192 LYS A C 1
ATOM 1557 O O . LYS A 1 192 ? -5.440 -6.718 21.558 1.00 96.69 192 LYS A O 1
ATOM 1562 N N . PRO A 1 193 ? -4.397 -7.864 23.186 1.00 93.50 193 PRO A N 1
ATOM 1563 C CA . PRO A 1 193 ? -5.268 -9.030 23.071 1.00 93.50 193 PRO A CA 1
ATOM 1564 C C . PRO A 1 193 ? -6.741 -8.661 23.273 1.00 93.50 193 PRO A C 1
ATOM 1566 O O . PRO A 1 193 ? -7.055 -7.797 24.089 1.00 93.50 193 PRO A O 1
ATOM 1569 N N . LYS A 1 194 ? -7.641 -9.343 22.555 1.00 96.25 194 LYS A N 1
ATOM 1570 C CA . LYS A 1 194 ? -9.104 -9.186 22.672 1.00 96.25 194 LYS A CA 1
ATOM 1571 C C . LYS A 1 194 ? -9.653 -7.799 22.293 1.00 96.25 194 LYS A C 1
ATOM 1573 O O . LYS A 1 194 ? -10.831 -7.536 22.516 1.00 96.25 194 LYS A O 1
ATOM 1578 N N . GLU A 1 195 ? -8.848 -6.917 21.692 1.00 98.12 195 GLU A N 1
ATOM 1579 C CA . GLU A 1 195 ? -9.362 -5.654 21.149 1.00 98.12 195 GLU A CA 1
ATOM 1580 C C . GLU A 1 195 ? -10.380 -5.899 20.028 1.00 98.12 195 GLU A C 1
ATOM 1582 O O . GLU A 1 195 ? -10.183 -6.768 19.173 1.00 98.12 195 GLU A O 1
ATOM 1587 N N . ASN A 1 196 ? -11.432 -5.078 20.011 1.00 98.31 196 ASN A N 1
ATOM 1588 C CA . ASN A 1 196 ? -12.281 -4.913 18.840 1.00 98.31 196 ASN A CA 1
ATOM 1589 C C . ASN A 1 196 ? -11.685 -3.838 17.923 1.00 98.31 196 ASN A C 1
ATOM 1591 O O . ASN A 1 196 ? -11.507 -2.694 18.359 1.00 98.31 196 ASN A O 1
ATOM 1595 N N . VAL A 1 197 ? -11.358 -4.208 16.687 1.00 98.75 197 VAL A N 1
ATOM 1596 C CA . VAL A 1 197 ? -10.608 -3.374 15.745 1.00 98.75 197 VAL A CA 1
ATOM 1597 C C . VAL A 1 197 ? -11.454 -3.058 14.515 1.00 98.75 197 VAL A C 1
ATOM 1599 O O . VAL A 1 197 ? -11.863 -3.963 13.792 1.00 98.75 197 VAL A O 1
ATOM 1602 N N . LEU A 1 198 ? -11.648 -1.768 14.246 1.00 98.81 198 LEU A N 1
ATOM 1603 C CA . LEU A 1 198 ? -12.233 -1.268 13.005 1.00 98.81 198 LEU A CA 1
ATOM 1604 C C . LEU A 1 198 ? -11.123 -0.842 12.043 1.00 98.81 198 LEU A C 1
ATOM 1606 O O . LEU A 1 198 ? -10.275 -0.021 12.393 1.00 98.81 198 LEU A O 1
ATOM 1610 N N . VAL A 1 199 ? -11.145 -1.352 10.815 1.00 98.62 199 VAL A N 1
ATOM 1611 C CA . VAL A 1 199 ? -10.299 -0.857 9.720 1.00 98.62 199 VAL A CA 1
ATOM 1612 C C . VAL A 1 199 ? -11.172 -0.189 8.669 1.00 98.62 199 VAL A C 1
ATOM 1614 O O . VAL A 1 199 ? -11.971 -0.844 8.005 1.00 98.62 199 VAL A O 1
ATOM 1617 N N . VAL A 1 200 ? -10.989 1.113 8.487 1.00 97.75 200 VAL A N 1
ATOM 1618 C CA . VAL A 1 200 ? -11.700 1.909 7.483 1.00 97.75 200 VAL A CA 1
ATOM 1619 C C . VAL A 1 200 ? -10.820 2.051 6.240 1.00 97.75 200 VAL A C 1
ATOM 1621 O O . VAL A 1 200 ? -9.611 2.283 6.359 1.00 97.75 200 VAL A O 1
ATOM 1624 N N . PHE A 1 201 ? -11.429 1.923 5.055 1.00 96.44 201 PHE A N 1
ATOM 1625 C CA . PHE A 1 201 ? -10.748 1.916 3.748 1.00 96.44 201 PHE A CA 1
ATOM 1626 C C . PHE A 1 201 ? -9.809 0.714 3.608 1.00 96.44 201 PHE A C 1
ATOM 1628 O O . PHE A 1 201 ? -8.611 0.835 3.339 1.00 96.44 201 PHE A O 1
ATOM 1635 N N . ALA A 1 202 ? -10.352 -0.473 3.881 1.00 97.31 202 ALA A N 1
ATOM 1636 C CA . ALA A 1 202 ? -9.568 -1.684 4.070 1.00 97.31 202 ALA A CA 1
ATOM 1637 C C . ALA A 1 202 ? -8.892 -2.209 2.790 1.00 97.31 202 ALA A C 1
ATOM 1639 O O . ALA A 1 202 ? -7.999 -3.054 2.883 1.00 97.31 202 ALA A O 1
ATOM 1640 N N . GLY A 1 203 ? -9.275 -1.736 1.603 1.00 96.88 203 GLY A N 1
ATOM 1641 C CA . GLY A 1 203 ? -8.755 -2.200 0.323 1.00 96.88 203 GLY A CA 1
ATOM 1642 C C . GLY A 1 203 ? -8.917 -3.712 0.166 1.00 96.88 203 GLY A C 1
ATOM 1643 O O . GLY A 1 203 ? -9.963 -4.282 0.460 1.00 96.88 203 GLY A O 1
ATOM 1644 N N . VAL A 1 204 ? -7.851 -4.389 -0.265 1.00 98.25 204 VAL A N 1
ATOM 1645 C CA . VAL A 1 204 ? -7.815 -5.864 -0.367 1.00 98.25 204 VAL A CA 1
ATOM 1646 C C . VAL A 1 204 ? -7.592 -6.575 0.980 1.00 98.25 204 VAL A C 1
ATOM 1648 O O . VAL A 1 204 ? -7.303 -7.772 1.010 1.00 98.25 204 VAL A O 1
ATOM 1651 N N . GLY A 1 205 ? -7.690 -5.839 2.092 1.00 98.19 205 GLY A N 1
ATOM 1652 C CA . GLY A 1 205 ? -7.618 -6.357 3.454 1.00 98.19 205 GLY A CA 1
ATOM 1653 C C . GLY A 1 205 ? -6.237 -6.509 4.101 1.00 98.19 205 GLY A C 1
ATOM 1654 O O . GLY A 1 205 ? -6.134 -7.317 5.022 1.00 98.19 205 GLY A O 1
ATOM 1655 N N . PRO A 1 206 ? -5.158 -5.794 3.721 1.00 98.31 206 PRO A N 1
ATOM 1656 C CA . PRO A 1 206 ? -3.834 -6.109 4.250 1.00 98.31 206 PRO A CA 1
ATOM 1657 C C . PRO A 1 206 ? -3.710 -5.883 5.766 1.00 98.31 206 PRO A C 1
ATOM 1659 O O . PRO A 1 206 ? -3.064 -6.680 6.435 1.00 98.31 206 PRO A O 1
ATOM 1662 N N . TYR A 1 207 ? -4.350 -4.849 6.332 1.00 98.56 207 TYR A N 1
ATOM 1663 C CA . TYR A 1 207 ? -4.400 -4.666 7.791 1.00 98.56 207 TYR A CA 1
ATOM 1664 C C . TYR A 1 207 ? -5.215 -5.776 8.473 1.00 98.56 207 TYR A C 1
ATOM 1666 O O . TYR A 1 207 ? -4.638 -6.474 9.305 1.00 98.56 207 TYR A O 1
ATOM 1674 N N . PRO A 1 208 ? -6.499 -6.009 8.120 1.00 98.56 208 PRO A N 1
ATOM 1675 C CA . PRO A 1 208 ? -7.294 -7.079 8.717 1.00 98.56 208 PRO A CA 1
ATOM 1676 C C . PRO A 1 208 ? -6.625 -8.454 8.677 1.00 98.56 208 PRO A C 1
ATOM 1678 O O . PRO A 1 208 ? -6.590 -9.131 9.698 1.00 98.56 208 PRO A O 1
ATOM 1681 N N . LEU A 1 209 ? -6.036 -8.848 7.541 1.00 98.62 209 LEU A N 1
ATOM 1682 C CA . LEU A 1 209 ? -5.364 -10.144 7.391 1.00 98.62 209 LEU A CA 1
ATOM 1683 C C . LEU A 1 209 ? -4.166 -10.275 8.342 1.00 98.62 209 LEU A C 1
ATOM 1685 O O . LEU A 1 209 ? -4.036 -11.281 9.039 1.00 98.62 209 LEU A O 1
ATOM 1689 N N . VAL A 1 210 ? -3.306 -9.252 8.403 1.00 98.44 210 VAL A N 1
ATOM 1690 C CA . VAL A 1 210 ? -2.140 -9.240 9.301 1.00 98.44 210 VAL A CA 1
ATOM 1691 C C . VAL A 1 210 ? -2.582 -9.260 10.768 1.00 98.44 210 VAL A C 1
ATOM 1693 O O . VAL A 1 210 ? -2.004 -9.986 11.574 1.00 98.44 210 VAL A O 1
ATOM 1696 N N . ILE A 1 211 ? -3.637 -8.526 11.125 1.00 98.50 211 ILE A N 1
ATOM 1697 C CA . ILE A 1 211 ? -4.177 -8.526 12.490 1.00 98.50 211 ILE A CA 1
ATOM 1698 C C . ILE A 1 211 ? -4.761 -9.899 12.834 1.00 98.50 211 ILE A C 1
ATOM 1700 O O . ILE A 1 211 ? -4.398 -10.457 13.865 1.00 98.50 211 ILE A O 1
ATOM 1704 N N . ALA A 1 212 ? -5.582 -10.491 11.964 1.00 97.94 212 ALA A N 1
ATOM 1705 C CA . ALA A 1 212 ? -6.175 -11.810 12.186 1.00 97.94 212 ALA A CA 1
ATOM 1706 C C . ALA A 1 212 ? -5.113 -12.901 12.382 1.00 97.94 212 ALA A C 1
ATOM 1708 O O . ALA A 1 212 ? -5.270 -13.764 13.245 1.00 97.94 212 ALA A O 1
ATOM 1709 N N . LYS A 1 213 ? -4.005 -12.828 11.632 1.00 97.88 213 LYS A N 1
ATOM 1710 C CA . LYS A 1 213 ? -2.895 -13.784 11.723 1.00 97.88 213 LYS A CA 1
ATOM 1711 C C . LYS A 1 213 ? -2.181 -13.769 13.075 1.00 97.88 213 LYS A C 1
ATOM 1713 O O . LYS A 1 213 ? -1.771 -14.826 13.543 1.00 97.88 213 LYS A O 1
ATOM 1718 N N . HIS A 1 214 ? -2.009 -12.593 13.677 1.00 98.06 214 HIS A N 1
ATOM 1719 C CA . HIS A 1 214 ? -1.136 -12.400 14.846 1.00 98.06 214 HIS A CA 1
ATOM 1720 C C . HIS A 1 214 ? -1.883 -12.026 16.131 1.00 98.06 214 HIS A C 1
ATOM 1722 O O . HIS A 1 214 ? -1.300 -12.038 17.213 1.00 98.06 214 HIS A O 1
ATOM 1728 N N . LYS A 1 215 ? -3.171 -11.683 16.037 1.00 97.50 215 LYS A N 1
ATOM 1729 C CA . LYS A 1 215 ? -4.048 -11.342 17.167 1.00 97.50 215 LYS A CA 1
ATOM 1730 C C . LYS A 1 215 ? -5.300 -12.227 17.121 1.00 97.50 215 LYS A C 1
ATOM 1732 O O . LYS A 1 215 ? -6.405 -11.733 16.900 1.00 97.50 215 LYS A O 1
ATOM 1737 N N . PRO A 1 216 ? -5.160 -13.544 17.368 1.00 94.75 216 PRO A N 1
ATOM 1738 C CA . PRO A 1 216 ? -6.239 -14.518 17.204 1.00 94.75 216 PRO A CA 1
ATOM 1739 C C . PRO A 1 216 ? -7.396 -14.344 18.195 1.00 94.75 216 PRO A C 1
ATOM 1741 O O . PRO A 1 216 ? -8.413 -15.010 18.047 1.00 94.75 216 PRO A O 1
ATOM 1744 N N . LEU A 1 217 ? -7.313 -13.443 19.169 1.00 95.94 217 LEU A N 1
ATOM 1745 C CA . LEU A 1 217 ? -8.435 -13.132 20.060 1.00 95.94 217 LEU A CA 1
ATOM 1746 C C . LEU A 1 217 ? -9.131 -11.807 19.724 1.00 95.94 217 LEU A C 1
ATOM 1748 O O . LEU A 1 217 ? -10.146 -11.489 20.333 1.00 95.94 217 LEU A O 1
ATOM 1752 N N . SER A 1 218 ? -8.596 -11.024 18.786 1.00 96.81 218 SER A N 1
ATOM 1753 C CA . SER A 1 218 ? -9.205 -9.762 18.368 1.00 96.81 218 SER A CA 1
ATOM 1754 C C . SER A 1 218 ? -10.379 -10.002 17.420 1.00 96.81 218 SER A C 1
ATOM 1756 O O . SER A 1 218 ? -10.318 -10.878 16.550 1.00 96.81 218 SER A O 1
ATOM 1758 N N . LYS A 1 219 ? -11.426 -9.187 17.583 1.00 96.50 219 LYS A N 1
ATOM 1759 C CA . LYS A 1 219 ? -12.532 -9.059 16.626 1.00 96.50 219 LYS A CA 1
ATOM 1760 C C . LYS A 1 219 ? -12.176 -7.968 15.623 1.00 96.50 219 LYS A C 1
ATOM 1762 O O . LYS A 1 219 ? -11.583 -6.960 16.005 1.00 96.50 219 LYS A O 1
ATOM 1767 N N . ILE A 1 220 ? -12.460 -8.205 14.346 1.00 98.50 220 ILE A N 1
ATOM 1768 C CA . ILE A 1 220 ? -12.028 -7.322 13.262 1.00 98.50 220 ILE A CA 1
ATOM 1769 C C . ILE A 1 220 ? -13.220 -7.042 12.356 1.00 98.50 220 ILE A C 1
ATOM 1771 O O . ILE A 1 220 ? -13.748 -7.963 11.732 1.00 98.50 220 ILE A O 1
ATOM 1775 N N . THR A 1 221 ? -13.570 -5.767 12.240 1.00 98.62 221 THR A N 1
ATOM 1776 C CA . THR A 1 221 ? -14.550 -5.261 11.278 1.00 98.62 221 THR A CA 1
ATOM 1777 C C . THR A 1 221 ? -13.826 -4.354 10.290 1.00 98.62 221 THR A C 1
ATOM 1779 O O . THR A 1 221 ? -12.971 -3.550 10.668 1.00 98.62 221 THR A O 1
ATOM 1782 N N . ALA A 1 222 ? -14.104 -4.516 9.002 1.00 98.44 222 ALA A N 1
ATOM 1783 C CA . ALA A 1 222 ? -13.407 -3.813 7.937 1.00 98.44 222 ALA A CA 1
ATOM 1784 C C . ALA A 1 222 ? -14.397 -3.241 6.922 1.00 98.44 222 ALA A C 1
ATOM 1786 O O . ALA A 1 222 ? -15.241 -3.976 6.415 1.00 98.44 222 ALA A O 1
ATOM 1787 N N . ILE A 1 223 ? -14.264 -1.953 6.601 1.00 98.50 223 ILE A N 1
ATOM 1788 C CA . ILE A 1 223 ? -15.127 -1.261 5.636 1.00 98.50 223 ILE A CA 1
ATOM 1789 C C . ILE A 1 223 ? -14.350 -0.993 4.351 1.00 98.50 223 ILE A C 1
ATOM 1791 O O . ILE A 1 223 ? -13.257 -0.417 4.384 1.00 98.50 223 ILE A O 1
ATOM 1795 N N . GLU A 1 224 ? -14.920 -1.385 3.213 1.00 97.88 224 GLU A N 1
ATOM 1796 C CA . GLU A 1 224 ? -14.361 -1.100 1.891 1.00 97.88 224 GLU A CA 1
ATOM 1797 C C . GLU A 1 224 ? -15.460 -0.893 0.841 1.00 97.88 224 GLU A C 1
ATOM 1799 O O . GLU A 1 224 ? -16.315 -1.749 0.626 1.00 97.88 224 GLU A O 1
ATOM 1804 N N . TRP A 1 225 ? -15.402 0.233 0.131 1.00 95.75 225 TRP A N 1
ATOM 1805 C CA . TRP A 1 225 ? -16.422 0.621 -0.844 1.00 95.75 225 TRP A CA 1
ATOM 1806 C C . TRP A 1 225 ? -16.140 0.156 -2.281 1.00 95.75 225 TRP A C 1
ATOM 1808 O O . TRP A 1 225 ? -17.072 0.026 -3.074 1.00 95.75 225 TRP A O 1
ATOM 1818 N N . ASN A 1 226 ? -14.878 -0.097 -2.655 1.00 95.88 226 ASN A N 1
ATOM 1819 C CA . ASN A 1 226 ? -14.504 -0.541 -3.993 1.00 95.88 226 ASN A CA 1
ATOM 1820 C C . ASN A 1 226 ? -14.900 -2.016 -4.166 1.00 95.88 226 ASN A C 1
ATOM 1822 O O . ASN A 1 226 ? -14.264 -2.895 -3.577 1.00 95.88 226 ASN A O 1
ATOM 1826 N N . PRO A 1 227 ? -15.883 -2.340 -5.029 1.00 96.50 227 PRO A N 1
ATOM 1827 C CA . PRO A 1 227 ? -16.362 -3.709 -5.186 1.00 96.50 227 PRO A CA 1
ATOM 1828 C C . PRO A 1 227 ? -15.272 -4.687 -5.637 1.00 96.50 227 PRO A C 1
ATOM 1830 O O . PRO A 1 227 ? -15.293 -5.851 -5.242 1.00 96.50 227 PRO A O 1
ATOM 1833 N N . ALA A 1 228 ? -14.301 -4.229 -6.435 1.00 96.94 228 ALA A N 1
ATOM 1834 C CA . ALA A 1 228 ? -13.183 -5.070 -6.846 1.00 96.94 228 ALA A CA 1
ATOM 1835 C C . ALA A 1 228 ? -12.239 -5.364 -5.673 1.00 96.94 228 ALA A C 1
ATOM 1837 O O . ALA A 1 228 ? -11.788 -6.500 -5.536 1.00 96.94 228 ALA A O 1
ATOM 1838 N N . ALA A 1 229 ? -11.982 -4.376 -4.811 1.00 97.56 229 ALA A N 1
ATOM 1839 C CA . ALA A 1 229 ? -11.184 -4.570 -3.606 1.00 97.56 229 ALA A CA 1
ATOM 1840 C C . ALA A 1 229 ? -11.882 -5.528 -2.631 1.00 97.56 229 ALA A C 1
ATOM 1842 O O . ALA A 1 229 ? -11.244 -6.469 -2.173 1.00 97.56 229 ALA A O 1
ATOM 1843 N N . VAL A 1 230 ? -13.198 -5.381 -2.420 1.00 98.38 230 VAL A N 1
ATOM 1844 C CA . VAL A 1 230 ? -14.006 -6.320 -1.619 1.00 98.38 230 VAL A CA 1
ATOM 1845 C C . VAL A 1 230 ? -13.951 -7.739 -2.177 1.00 98.38 230 VAL A C 1
ATOM 1847 O O . VAL A 1 230 ? -13.814 -8.688 -1.407 1.00 98.38 230 VAL A O 1
ATOM 1850 N N . ARG A 1 231 ? -14.032 -7.914 -3.504 1.00 98.56 231 ARG A N 1
ATOM 1851 C CA . ARG A 1 231 ? -13.909 -9.241 -4.127 1.00 98.56 231 ARG A CA 1
ATOM 1852 C C . ARG A 1 231 ? -12.559 -9.883 -3.792 1.00 98.56 231 ARG A C 1
ATOM 1854 O O . ARG A 1 231 ? -12.538 -10.988 -3.258 1.00 98.56 231 ARG A O 1
ATOM 1861 N N . PHE A 1 232 ? -11.454 -9.168 -4.018 1.00 98.62 232 PHE A N 1
ATOM 1862 C CA . PHE A 1 232 ? -10.118 -9.657 -3.657 1.00 98.62 232 PHE A CA 1
ATOM 1863 C C . PHE A 1 232 ? -9.957 -9.872 -2.153 1.00 98.62 232 PHE A C 1
ATOM 1865 O O . PHE A 1 232 ? -9.305 -10.823 -1.742 1.00 98.62 232 PHE A O 1
ATOM 1872 N N . PHE A 1 233 ? -10.572 -9.036 -1.320 1.00 98.62 233 PHE A N 1
ATOM 1873 C CA . PHE A 1 233 ? -10.540 -9.203 0.126 1.00 98.62 233 PHE A CA 1
ATOM 1874 C C . PHE A 1 233 ? -11.238 -10.510 0.539 1.00 98.62 233 PHE A C 1
ATOM 1876 O O . PHE A 1 233 ? -10.655 -11.301 1.276 1.00 98.62 233 PHE A O 1
ATOM 1883 N N . LYS A 1 234 ? -12.416 -10.823 -0.017 1.00 98.62 234 LYS A N 1
ATOM 1884 C CA . LYS A 1 234 ? -13.087 -12.119 0.200 1.00 98.62 234 LYS A CA 1
ATOM 1885 C C . LYS A 1 234 ? -12.238 -13.304 -0.277 1.00 98.62 234 LYS A C 1
ATOM 1887 O O . LYS A 1 234 ? -12.142 -14.303 0.432 1.00 98.62 234 LYS A O 1
ATOM 1892 N N . GLU A 1 235 ? -11.588 -13.198 -1.437 1.00 98.56 235 GLU A N 1
ATOM 1893 C CA . GLU A 1 235 ? -10.631 -14.214 -1.909 1.00 98.56 235 GLU A CA 1
ATOM 1894 C C . GLU A 1 235 ? -9.449 -14.373 -0.941 1.00 98.56 235 GLU A C 1
ATOM 1896 O O . GLU A 1 235 ? -9.022 -15.491 -0.655 1.00 98.56 235 GLU A O 1
ATOM 1901 N N . ASN A 1 236 ? -8.955 -13.269 -0.378 1.00 98.75 236 ASN A N 1
ATOM 1902 C CA . ASN A 1 236 ? -7.875 -13.285 0.600 1.00 98.75 236 ASN A CA 1
ATOM 1903 C C . ASN A 1 236 ? -8.287 -13.905 1.934 1.00 98.75 236 ASN A C 1
ATOM 1905 O O . ASN A 1 236 ? -7.457 -14.574 2.549 1.00 98.75 236 ASN A O 1
ATOM 1909 N N . LEU A 1 237 ? -9.535 -13.732 2.379 1.00 98.44 237 LEU A N 1
ATOM 1910 C CA . LEU A 1 237 ? -10.032 -14.447 3.555 1.00 98.44 237 LEU A CA 1
ATOM 1911 C C . LEU A 1 237 ? -9.918 -15.957 3.341 1.00 98.44 237 LEU A C 1
ATOM 1913 O O . LEU A 1 237 ? -9.294 -16.627 4.159 1.00 98.44 237 LEU A O 1
ATOM 1917 N N . LYS A 1 238 ? -10.392 -16.458 2.193 1.00 98.38 238 LYS A N 1
ATOM 1918 C CA . LYS A 1 238 ? -10.284 -17.878 1.824 1.00 98.38 238 LYS A CA 1
ATOM 1919 C C . LYS A 1 238 ? -8.839 -18.354 1.739 1.00 98.38 238 LYS A C 1
ATOM 1921 O O . LYS A 1 238 ? -8.467 -19.372 2.316 1.00 98.38 238 LYS A O 1
ATOM 1926 N N . LEU A 1 239 ? -7.986 -17.574 1.076 1.00 98.19 239 LEU A N 1
ATOM 1927 C CA . LEU A 1 239 ? -6.572 -17.903 0.892 1.00 98.19 239 LEU A CA 1
ATOM 1928 C C . LEU A 1 239 ? -5.804 -18.044 2.218 1.00 98.19 239 LEU A C 1
ATOM 1930 O O . LEU A 1 239 ? -4.808 -18.769 2.273 1.00 98.19 239 LEU A O 1
ATOM 1934 N N . ASN A 1 240 ? -6.247 -17.351 3.272 1.00 98.38 240 ASN A N 1
ATOM 1935 C CA . ASN A 1 240 ? -5.613 -17.361 4.592 1.00 98.38 240 ASN A CA 1
ATOM 1936 C C . ASN A 1 240 ? -6.429 -18.094 5.670 1.00 98.38 240 ASN A C 1
ATOM 1938 O O . ASN A 1 240 ? -5.972 -18.139 6.811 1.00 98.38 240 ASN A O 1
ATOM 1942 N N . LYS A 1 241 ? -7.578 -18.694 5.323 1.00 97.44 241 LYS A N 1
ATOM 1943 C CA . LYS A 1 241 ? -8.495 -19.381 6.251 1.00 97.44 241 LYS A CA 1
ATOM 1944 C C . LYS A 1 241 ? -9.051 -18.455 7.350 1.00 97.44 241 LYS A C 1
ATOM 1946 O O . LYS A 1 241 ? -9.033 -18.791 8.535 1.00 97.44 241 LYS A O 1
ATOM 1951 N N . PHE A 1 242 ? -9.477 -17.250 6.966 1.00 97.50 242 PHE A N 1
ATOM 1952 C CA . PHE A 1 242 ? -9.969 -16.184 7.854 1.00 97.50 242 PHE A CA 1
ATOM 1953 C C . PHE A 1 242 ? -11.432 -15.783 7.603 1.00 97.50 242 PHE A C 1
ATOM 1955 O O . PHE A 1 242 ? -11.866 -14.729 8.063 1.00 97.50 242 PHE A O 1
ATOM 1962 N N . GLU A 1 243 ? -12.214 -16.601 6.903 1.00 94.38 243 GLU A N 1
ATOM 1963 C CA . GLU A 1 243 ? -13.608 -16.315 6.540 1.00 94.38 243 GLU A CA 1
ATOM 1964 C C . GLU A 1 243 ? -14.482 -15.989 7.757 1.00 94.38 243 GLU A C 1
ATOM 1966 O O . GLU A 1 243 ? -15.257 -15.041 7.717 1.00 94.38 243 GLU A O 1
ATOM 1971 N N . ASN A 1 244 ? -14.274 -16.696 8.870 1.00 92.81 244 ASN A N 1
ATOM 1972 C CA . ASN A 1 244 ? -15.027 -16.500 10.115 1.00 92.81 244 ASN A CA 1
ATOM 1973 C C . ASN A 1 244 ? -14.332 -15.539 11.099 1.00 92.81 244 ASN A C 1
ATOM 1975 O O . ASN A 1 244 ? -14.712 -15.445 12.264 1.00 92.81 244 ASN A O 1
ATOM 1979 N N . ARG A 1 245 ? -13.250 -14.873 10.673 1.00 94.19 245 ARG A N 1
ATOM 1980 C CA . ARG A 1 245 ? -12.386 -14.051 11.540 1.00 94.19 245 ARG A CA 1
ATOM 1981 C C . ARG A 1 245 ? -12.572 -12.554 11.351 1.00 94.19 245 ARG A C 1
ATOM 1983 O O . ARG A 1 245 ? -12.220 -11.797 12.254 1.00 94.19 245 ARG A O 1
ATOM 1990 N N . ILE A 1 246 ? -13.029 -12.138 10.174 1.00 97.62 246 ILE A N 1
ATOM 1991 C CA . ILE A 1 246 ? -13.089 -10.738 9.760 1.00 97.62 246 ILE A CA 1
ATOM 1992 C C . ILE A 1 246 ? -14.472 -10.467 9.173 1.00 97.62 246 ILE A C 1
ATOM 1994 O O . ILE A 1 246 ? -14.847 -11.076 8.173 1.00 97.62 246 ILE A O 1
ATOM 1998 N N . ASN A 1 247 ? -15.194 -9.513 9.755 1.00 97.62 247 ASN A N 1
ATOM 1999 C CA . ASN A 1 247 ? -16.434 -9.002 9.187 1.00 97.62 247 ASN A CA 1
ATOM 2000 C C . ASN A 1 247 ? -16.115 -7.949 8.113 1.00 97.62 247 ASN A C 1
ATOM 2002 O O . ASN A 1 247 ? -15.495 -6.926 8.414 1.00 97.62 247 ASN A O 1
ATOM 2006 N N . ILE A 1 248 ? -16.512 -8.196 6.861 1.00 98.06 248 ILE A N 1
ATOM 2007 C CA . ILE A 1 248 ? -16.334 -7.243 5.756 1.00 98.06 248 ILE A CA 1
ATOM 2008 C C . ILE A 1 248 ? -17.659 -6.537 5.489 1.00 98.06 248 ILE A C 1
ATOM 2010 O O . ILE A 1 248 ? -18.611 -7.156 5.016 1.00 98.06 248 ILE A O 1
ATOM 2014 N N . VAL A 1 249 ? -17.668 -5.223 5.678 1.00 98.19 249 VAL A N 1
ATOM 2015 C CA . VAL A 1 249 ? -18.784 -4.347 5.330 1.00 98.19 249 VAL A CA 1
ATOM 2016 C C . VAL A 1 249 ? -18.458 -3.642 4.014 1.00 98.19 249 VAL A C 1
ATOM 2018 O O . VAL A 1 249 ? -17.468 -2.916 3.895 1.00 98.19 249 VAL A O 1
ATOM 2021 N N . LYS A 1 250 ? -19.270 -3.897 2.986 1.00 98.06 250 LYS A N 1
ATOM 2022 C CA . LYS A 1 250 ? -19.129 -3.255 1.676 1.00 98.06 250 LYS A CA 1
ATOM 2023 C C . LYS A 1 250 ? -20.016 -2.017 1.629 1.00 98.06 250 LYS A C 1
ATOM 2025 O O . LYS A 1 250 ? -21.221 -2.167 1.482 1.00 98.06 250 LYS A O 1
ATOM 2030 N N . GLY A 1 251 ? -19.420 -0.831 1.627 1.00 97.06 251 GLY A N 1
ATOM 2031 C CA . GLY A 1 251 ? -20.171 0.416 1.503 1.00 97.06 251 GLY A CA 1
ATOM 2032 C C . GLY A 1 251 ? -19.317 1.649 1.764 1.00 97.06 251 GLY A C 1
ATOM 2033 O O . GLY A 1 251 ? -18.110 1.540 1.995 1.00 97.06 251 GLY A O 1
ATOM 2034 N N . ASP A 1 252 ? -19.945 2.818 1.673 1.00 95.50 252 ASP A N 1
ATOM 2035 C CA . ASP A 1 252 ? -19.321 4.096 2.012 1.00 95.50 252 ASP A CA 1
ATOM 2036 C C . ASP A 1 252 ? -19.147 4.198 3.530 1.00 95.50 252 ASP A C 1
ATOM 2038 O O . ASP A 1 252 ? -20.096 4.005 4.282 1.00 95.50 252 ASP A O 1
ATOM 2042 N N . ALA A 1 253 ? -17.949 4.535 3.997 1.00 96.19 253 ALA A N 1
ATOM 2043 C CA . ALA A 1 253 ? -17.679 4.652 5.422 1.00 96.19 253 ALA A CA 1
ATOM 2044 C C . ALA A 1 253 ? -18.539 5.721 6.129 1.00 96.19 253 ALA A C 1
ATOM 2046 O O . ALA A 1 253 ? -18.842 5.533 7.304 1.00 96.19 253 ALA A O 1
ATOM 2047 N N . HIS A 1 254 ? -18.985 6.784 5.447 1.00 95.56 254 HIS A N 1
ATOM 2048 C CA . HIS A 1 254 ? -19.918 7.757 6.037 1.00 95.56 254 HIS A CA 1
ATOM 2049 C C . HIS A 1 254 ? -21.287 7.137 6.355 1.00 95.56 254 HIS A C 1
ATOM 2051 O O . HIS A 1 254 ? -21.930 7.540 7.320 1.00 95.56 254 HIS A O 1
ATOM 2057 N N . ILE A 1 255 ? -21.718 6.149 5.566 1.00 97.06 255 ILE A N 1
ATOM 2058 C CA . ILE A 1 255 ? -23.013 5.470 5.715 1.00 97.06 255 ILE A CA 1
ATOM 2059 C C . ILE A 1 255 ? -22.878 4.258 6.637 1.00 97.06 255 ILE A C 1
ATOM 2061 O O . ILE A 1 255 ? -23.697 4.049 7.525 1.00 97.06 255 ILE A O 1
ATOM 2065 N N . GLU A 1 256 ? -21.828 3.462 6.447 1.00 98.12 256 GLU A N 1
ATOM 2066 C CA . GLU A 1 256 ? -21.685 2.168 7.111 1.00 98.12 256 GLU A CA 1
ATOM 2067 C C . GLU A 1 256 ? -21.207 2.282 8.559 1.00 98.12 256 GLU A C 1
ATOM 2069 O O . GLU A 1 256 ? -21.634 1.488 9.390 1.00 98.12 256 GLU A O 1
ATOM 2074 N N . ILE A 1 257 ? -20.341 3.251 8.898 1.00 97.88 257 ILE A N 1
ATOM 2075 C CA . ILE A 1 257 ? -19.840 3.393 10.278 1.00 97.88 257 ILE A CA 1
ATOM 2076 C C . ILE A 1 257 ? -20.989 3.636 11.276 1.00 97.88 257 ILE A C 1
ATOM 2078 O O . ILE A 1 257 ? -21.017 2.938 12.292 1.00 97.88 257 ILE A O 1
ATOM 2082 N N . PRO A 1 258 ? -21.941 4.561 11.028 1.00 96.50 258 PRO A N 1
ATOM 2083 C CA . PRO A 1 258 ? -23.096 4.754 11.909 1.00 96.50 258 PRO A CA 1
ATOM 2084 C C . PRO A 1 258 ? -23.973 3.510 12.100 1.00 96.50 258 PRO A C 1
ATOM 2086 O O . PRO A 1 258 ? -24.581 3.369 13.157 1.00 96.50 258 PRO A O 1
ATOM 2089 N N . ASN A 1 259 ? -24.009 2.604 11.117 1.00 96.88 259 ASN A N 1
ATOM 2090 C CA . ASN A 1 259 ? -24.823 1.383 11.150 1.00 96.88 259 ASN A CA 1
ATOM 2091 C C . ASN A 1 259 ? -24.148 0.220 11.901 1.00 96.88 259 ASN A C 1
ATOM 2093 O O . ASN A 1 259 ? -24.722 -0.864 12.019 1.00 96.88 259 ASN A O 1
ATOM 2097 N N . LEU A 1 260 ? -22.920 0.403 12.399 1.00 96.88 260 LEU A N 1
ATOM 2098 C CA . LEU A 1 260 ? -22.239 -0.619 13.188 1.00 96.88 260 LEU A CA 1
ATOM 2099 C C . LEU A 1 260 ? -22.834 -0.698 14.600 1.00 96.88 260 LEU A C 1
ATOM 2101 O O . LEU A 1 260 ? -22.751 0.245 15.384 1.00 96.88 260 LEU A O 1
ATOM 2105 N N . ASN A 1 261 ? -23.325 -1.880 14.970 1.00 92.81 261 ASN A N 1
ATOM 2106 C CA . ASN A 1 261 ? -23.920 -2.156 16.287 1.00 92.81 261 ASN A CA 1
ATOM 2107 C C . ASN A 1 261 ? -22.886 -2.411 17.403 1.00 92.81 261 ASN A C 1
ATOM 2109 O O . ASN A 1 261 ? -23.204 -2.977 18.447 1.00 92.81 261 ASN A O 1
ATOM 2113 N N . GLU A 1 262 ? -21.624 -2.040 17.194 1.00 94.88 262 GLU A N 1
ATOM 2114 C CA . GLU A 1 262 ? -20.531 -2.321 18.120 1.00 94.88 262 GLU A CA 1
ATOM 2115 C C . GLU A 1 262 ? -19.594 -1.120 18.280 1.00 94.88 262 GLU A C 1
ATOM 2117 O O . GLU A 1 262 ? -19.473 -0.262 17.406 1.00 94.88 262 GLU A O 1
ATOM 2122 N N . LYS A 1 263 ? -18.908 -1.059 19.427 1.00 97.94 263 LYS A N 1
ATOM 2123 C CA . LYS A 1 263 ? -17.871 -0.055 19.696 1.00 97.94 263 LYS A CA 1
ATOM 2124 C C . LYS A 1 263 ? -16.481 -0.675 19.586 1.00 97.94 263 LYS A C 1
ATOM 2126 O O . LYS A 1 263 ? -16.268 -1.836 19.957 1.00 97.94 263 LYS A O 1
ATOM 2131 N N . PHE A 1 264 ? -15.507 0.132 19.186 1.00 98.62 264 PHE A N 1
ATOM 2132 C CA . PHE A 1 264 ? -14.152 -0.314 18.883 1.00 98.62 264 PHE A CA 1
ATOM 2133 C C . PHE A 1 264 ? -13.131 0.206 19.890 1.00 98.62 264 PHE A C 1
ATOM 2135 O O . PHE A 1 264 ? -13.174 1.357 20.324 1.00 98.62 264 PHE A O 1
ATOM 2142 N N . ASN A 1 265 ? -12.198 -0.670 20.262 1.00 98.75 265 ASN A N 1
ATOM 2143 C CA . ASN A 1 265 ? -11.022 -0.321 21.056 1.00 98.75 265 ASN A CA 1
ATOM 2144 C C . ASN A 1 265 ? -9.957 0.353 20.190 1.00 98.75 265 ASN A C 1
ATOM 2146 O O . ASN A 1 265 ? -9.183 1.171 20.685 1.00 98.75 265 ASN A O 1
ATOM 2150 N N . ARG A 1 266 ? -9.917 0.003 18.901 1.00 98.75 266 ARG A N 1
ATOM 2151 C CA . ARG A 1 266 ? -8.970 0.563 17.949 1.00 98.75 266 ARG A CA 1
ATOM 2152 C C . ARG A 1 266 ? -9.617 0.820 16.606 1.00 98.75 266 ARG A C 1
ATOM 2154 O O . ARG A 1 266 ? -10.342 -0.032 16.103 1.00 98.75 266 ARG A O 1
ATOM 2161 N N . ILE A 1 267 ? -9.310 1.967 16.017 1.00 98.81 267 ILE A N 1
ATOM 2162 C CA . ILE A 1 267 ? -9.798 2.360 14.696 1.00 98.81 267 ILE A CA 1
ATOM 2163 C C . ILE A 1 267 ? -8.594 2.724 13.831 1.00 98.81 267 ILE A C 1
ATOM 2165 O O . ILE A 1 267 ? -7.735 3.494 14.249 1.00 98.81 267 ILE A O 1
ATOM 2169 N N . ILE A 1 268 ? -8.498 2.154 12.633 1.00 98.75 268 ILE A N 1
ATOM 2170 C CA . ILE A 1 268 ? -7.396 2.373 11.691 1.00 98.75 268 ILE A CA 1
ATOM 2171 C C . ILE A 1 268 ? -7.984 2.982 10.415 1.00 98.75 268 ILE A C 1
ATOM 2173 O O . ILE A 1 268 ? -8.754 2.319 9.726 1.00 98.75 268 ILE A O 1
ATOM 2177 N N . MET A 1 269 ? -7.631 4.228 10.091 1.00 97.81 269 MET A N 1
ATOM 2178 C CA . MET A 1 269 ? -8.232 4.998 8.990 1.00 97.81 269 MET A CA 1
ATOM 2179 C C . MET A 1 269 ? -7.219 5.228 7.866 1.00 97.81 269 MET A C 1
ATOM 2181 O O . MET A 1 269 ? -6.438 6.180 7.899 1.00 97.81 269 MET A O 1
ATOM 2185 N N . VAL A 1 270 ? -7.204 4.344 6.865 1.00 91.50 270 VAL A N 1
ATOM 2186 C CA . VAL A 1 270 ? -6.109 4.239 5.879 1.00 91.50 270 VAL A CA 1
ATOM 2187 C C . VAL A 1 270 ? -6.372 5.057 4.600 1.00 91.50 270 VAL A C 1
ATOM 2189 O O . VAL A 1 270 ? -6.119 4.586 3.492 1.00 91.50 270 VAL A O 1
ATOM 2192 N N . LEU A 1 271 ? -6.841 6.306 4.728 1.00 92.06 271 LEU A N 1
ATOM 2193 C CA . LEU A 1 271 ? -7.099 7.207 3.590 1.00 92.06 271 LEU A CA 1
ATOM 2194 C C . LEU A 1 271 ? -6.377 8.559 3.748 1.00 92.06 271 LEU A C 1
ATOM 2196 O O . LEU A 1 271 ? -7.014 9.575 4.010 1.00 92.06 271 LEU A O 1
ATOM 2200 N N . PRO A 1 272 ? -5.046 8.628 3.543 1.00 85.06 272 PRO A N 1
ATOM 2201 C CA . PRO A 1 272 ? -4.238 9.802 3.888 1.00 85.06 272 PRO A CA 1
ATOM 2202 C C . PRO A 1 272 ? -4.702 11.163 3.343 1.00 85.06 272 PRO A C 1
ATOM 2204 O O . PRO A 1 272 ? -4.382 12.192 3.923 1.00 85.06 272 PRO A O 1
ATOM 2207 N N . GLY A 1 273 ? -5.430 11.203 2.226 1.00 86.12 273 GLY A N 1
ATOM 2208 C CA . GLY A 1 273 ? -5.952 12.467 1.699 1.00 86.12 273 GLY A CA 1
ATOM 2209 C C . GLY A 1 273 ? -7.192 12.988 2.433 1.00 86.12 273 GLY A C 1
ATOM 2210 O O . GLY A 1 273 ? -7.481 14.176 2.357 1.00 86.12 273 GLY A O 1
ATOM 2211 N N . GLU A 1 274 ? -7.956 12.115 3.094 1.00 89.81 274 GLU A N 1
ATOM 2212 C CA . GLU A 1 274 ? -9.334 12.412 3.512 1.00 89.81 274 GLU A CA 1
ATOM 2213 C C . GLU A 1 274 ? -9.729 11.806 4.868 1.00 89.81 274 GLU A C 1
ATOM 2215 O O . GLU A 1 274 ? -10.842 12.053 5.315 1.00 89.81 274 GLU A O 1
ATOM 2220 N N . SER A 1 275 ? -8.843 11.080 5.568 1.00 89.88 275 SER A N 1
ATOM 2221 C CA . SER A 1 275 ? -9.171 10.410 6.842 1.00 89.88 275 SER A CA 1
ATOM 2222 C C . SER A 1 275 ? -9.847 11.338 7.858 1.00 89.88 275 SER A C 1
ATOM 2224 O O . SER A 1 275 ? -10.812 10.941 8.498 1.00 89.88 275 SER A O 1
ATOM 2226 N N . HIS A 1 276 ? -9.389 12.587 7.989 1.00 90.88 276 HIS A N 1
ATOM 2227 C CA . HIS A 1 276 ? -9.946 13.552 8.946 1.00 90.88 276 HIS A CA 1
ATOM 2228 C C . HIS A 1 276 ? -11.440 13.850 8.730 1.00 90.88 276 HIS A C 1
ATOM 2230 O O . HIS A 1 276 ? -12.120 14.226 9.681 1.00 90.88 276 HIS A O 1
ATOM 2236 N N . LYS A 1 277 ? -11.969 13.645 7.515 1.00 94.50 277 LYS A N 1
ATOM 2237 C CA . LYS A 1 277 ? -13.389 13.857 7.195 1.00 94.50 277 LYS A CA 1
ATOM 2238 C C . LYS A 1 277 ? -14.314 12.845 7.877 1.00 94.50 277 LYS A C 1
ATOM 2240 O O . LYS A 1 277 ? -15.484 13.141 8.052 1.00 94.50 277 LYS A O 1
ATOM 2245 N N . PHE A 1 278 ? -13.782 11.698 8.300 1.00 96.31 278 PHE A N 1
ATOM 2246 C CA . PHE A 1 278 ? -14.535 10.603 8.924 1.00 96.31 278 PHE A CA 1
ATOM 2247 C C . PHE A 1 278 ? -14.397 10.589 10.457 1.00 96.31 278 PHE A C 1
ATOM 2249 O O . PHE A 1 278 ? -14.738 9.605 11.120 1.00 96.31 278 PHE A O 1
ATOM 2256 N N . LEU A 1 279 ? -13.823 11.646 11.051 1.00 96.06 279 LEU A N 1
ATOM 2257 C CA . LEU A 1 279 ? -13.631 11.735 12.502 1.00 96.06 279 LEU A CA 1
ATOM 2258 C C . LEU A 1 279 ? -14.963 11.697 13.256 1.00 96.06 279 LEU A C 1
ATOM 2260 O O . LEU A 1 279 ? -15.064 11.000 14.258 1.00 96.06 279 LEU A O 1
ATOM 2264 N N . LYS A 1 280 ? -16.000 12.383 12.764 1.00 96.31 280 LYS A N 1
ATOM 2265 C CA . LYS A 1 280 ? -17.315 12.418 13.420 1.00 96.31 280 LYS A CA 1
ATOM 2266 C C . LYS A 1 280 ? -17.906 11.014 13.571 1.00 96.31 280 LYS A C 1
ATOM 2268 O O . LYS A 1 280 ? -18.265 10.605 14.672 1.00 96.31 280 LYS A O 1
ATOM 2273 N N . GLU A 1 281 ? -17.960 10.256 12.483 1.00 96.56 281 GLU A N 1
ATOM 2274 C CA . GLU A 1 281 ? -18.523 8.908 12.451 1.00 96.56 281 GLU A CA 1
ATOM 2275 C C . GLU A 1 281 ? -17.666 7.934 13.265 1.00 96.56 281 GLU A C 1
ATOM 2277 O O . GLU A 1 281 ? -18.186 7.156 14.064 1.00 96.56 281 GLU A O 1
ATOM 2282 N N . THR A 1 282 ? -16.338 7.997 13.117 1.00 96.75 282 THR A N 1
ATOM 2283 C CA . THR A 1 282 ? -15.428 7.097 13.845 1.00 96.75 282 THR A CA 1
ATOM 2284 C C . THR A 1 282 ? -15.434 7.337 15.352 1.00 96.75 282 THR A C 1
ATOM 2286 O O . THR A 1 282 ? -15.415 6.373 16.117 1.00 96.75 282 THR A O 1
ATOM 2289 N N . LEU A 1 283 ? -15.521 8.591 15.804 1.00 97.75 283 LEU A N 1
ATOM 2290 C CA . LEU A 1 283 ? -15.634 8.912 17.228 1.00 97.75 283 LEU A CA 1
ATOM 2291 C C . LEU A 1 283 ? -16.924 8.349 17.835 1.00 97.75 283 LEU A C 1
ATOM 2293 O O . LEU A 1 283 ? -16.887 7.845 18.959 1.00 97.75 283 LEU A O 1
ATOM 2297 N N . ASN A 1 284 ? -18.035 8.347 17.093 1.00 96.38 284 ASN A N 1
ATOM 2298 C CA . ASN A 1 284 ? -19.294 7.774 17.569 1.00 96.38 284 ASN A CA 1
ATOM 2299 C C . ASN A 1 284 ? -19.167 6.284 17.883 1.00 96.38 284 ASN A C 1
ATOM 2301 O O . ASN A 1 284 ? -19.759 5.823 18.855 1.00 96.38 284 ASN A O 1
ATOM 2305 N N . VAL A 1 285 ? -18.365 5.529 17.133 1.00 98.06 285 VAL A N 1
ATOM 2306 C CA . VAL A 1 285 ? -18.141 4.093 17.377 1.00 98.06 285 VAL A CA 1
ATOM 2307 C C . VAL A 1 285 ? -16.898 3.800 18.230 1.00 98.06 285 VAL A C 1
ATOM 2309 O O . VAL A 1 285 ? -16.609 2.643 18.529 1.00 98.06 285 VAL A O 1
ATOM 2312 N N . ALA A 1 286 ? -16.163 4.817 18.680 1.00 98.38 286 ALA A N 1
ATOM 2313 C CA . ALA A 1 286 ? -14.981 4.648 19.522 1.00 98.38 286 ALA A CA 1
ATOM 2314 C C . ALA A 1 286 ? -15.350 4.464 21.006 1.00 98.38 286 ALA A C 1
ATOM 2316 O O . ALA A 1 286 ? -16.059 5.292 21.588 1.00 98.38 286 ALA A O 1
ATOM 2317 N N . LYS A 1 287 ? -14.809 3.422 21.655 1.00 98.31 287 LYS A N 1
ATOM 2318 C CA . LYS A 1 287 ? -14.905 3.238 23.118 1.00 98.31 287 LYS A CA 1
ATOM 2319 C C . LYS A 1 287 ? -14.165 4.347 23.882 1.00 98.31 287 LYS A C 1
ATOM 2321 O O . LYS A 1 287 ? -13.319 5.050 23.325 1.00 98.31 287 LYS A O 1
ATOM 2326 N N . LYS A 1 288 ? -14.448 4.465 25.183 1.00 96.69 288 LYS A N 1
ATOM 2327 C CA . LYS A 1 288 ? -13.579 5.187 26.127 1.00 96.69 288 LYS A CA 1
ATOM 2328 C C . LYS A 1 288 ? -12.170 4.579 26.087 1.00 96.69 288 LYS A C 1
ATOM 2330 O O . LYS A 1 288 ? -12.043 3.353 26.016 1.00 96.69 288 LYS A O 1
ATOM 2335 N N . GLY A 1 289 ? -11.130 5.408 26.072 1.00 97.75 289 GLY A N 1
ATOM 2336 C CA . GLY A 1 289 ? -9.746 4.932 25.974 1.00 97.75 289 GLY A CA 1
ATOM 2337 C C . GLY A 1 289 ? -9.357 4.307 24.625 1.00 97.75 289 GLY A C 1
ATOM 2338 O O . GLY A 1 289 ? -8.339 3.616 24.552 1.00 97.75 289 GLY A O 1
ATOM 2339 N N . ALA A 1 290 ? -10.165 4.475 23.570 1.00 98.56 290 ALA A N 1
ATOM 2340 C CA . ALA A 1 290 ? -9.859 3.915 22.255 1.00 98.56 290 ALA A CA 1
ATOM 2341 C C . ALA A 1 290 ? -8.644 4.592 21.602 1.00 98.56 290 ALA A C 1
ATOM 2343 O O . ALA A 1 290 ? -8.374 5.774 21.827 1.00 98.56 290 ALA A O 1
ATOM 2344 N N . VAL A 1 291 ? -7.941 3.839 20.749 1.00 98.69 291 VAL A N 1
ATOM 2345 C CA . VAL A 1 291 ? -6.827 4.350 19.940 1.00 98.69 291 VAL A CA 1
ATOM 2346 C C . VAL A 1 291 ? -7.248 4.491 18.480 1.00 98.69 291 VAL A C 1
ATOM 2348 O O . VAL A 1 291 ? -7.657 3.515 17.851 1.00 98.69 291 VAL A O 1
ATOM 2351 N N . ILE A 1 292 ? -7.100 5.685 17.914 1.00 98.75 292 ILE A N 1
ATOM 2352 C CA . ILE A 1 292 ? -7.351 5.961 16.497 1.00 98.75 292 ILE A CA 1
ATOM 2353 C C . ILE A 1 292 ? -6.006 6.154 15.791 1.00 98.75 292 ILE A C 1
ATOM 2355 O O . ILE A 1 292 ? -5.182 6.950 16.229 1.00 98.75 292 ILE A O 1
ATOM 2359 N N . HIS A 1 293 ? -5.785 5.433 14.695 1.00 98.69 293 HIS A N 1
ATOM 2360 C CA . HIS A 1 293 ? -4.664 5.631 13.780 1.00 98.69 293 HIS A CA 1
ATOM 2361 C C . HIS A 1 293 ? -5.169 6.372 12.546 1.00 98.69 293 HIS A C 1
ATOM 2363 O O . HIS A 1 293 ? -5.738 5.763 11.633 1.00 98.69 293 HIS A O 1
ATOM 2369 N N . LEU A 1 294 ? -4.987 7.691 12.534 1.00 98.25 294 LEU A N 1
ATOM 2370 C CA . LEU A 1 294 ? -5.413 8.555 11.440 1.00 98.25 294 LEU A CA 1
ATOM 2371 C C . LEU A 1 294 ? -4.234 8.809 10.506 1.00 98.25 294 LEU A C 1
ATOM 2373 O O . LEU A 1 294 ? -3.277 9.490 10.870 1.00 98.25 294 LEU A O 1
ATOM 2377 N N . TYR A 1 295 ? -4.294 8.278 9.286 1.00 96.94 295 TYR A N 1
ATOM 2378 C CA . TYR A 1 295 ? -3.249 8.545 8.303 1.00 96.94 295 TYR A CA 1
ATOM 2379 C C . TYR A 1 295 ? -3.505 9.859 7.574 1.00 96.94 295 TYR A C 1
ATOM 2381 O O . TYR A 1 295 ? -4.641 10.119 7.173 1.00 96.94 295 TYR A O 1
ATOM 2389 N N . GLN A 1 296 ? -2.443 10.639 7.350 1.00 95.44 296 GLN A N 1
ATOM 2390 C CA . GLN A 1 296 ? -2.473 11.857 6.540 1.00 95.44 296 GLN A CA 1
ATOM 2391 C C . GLN A 1 296 ? -1.140 12.096 5.806 1.00 95.44 296 GLN A C 1
ATOM 2393 O O . GLN A 1 296 ? -0.091 11.627 6.252 1.00 95.44 296 GLN A O 1
ATOM 2398 N N . PHE A 1 297 ? -1.165 12.779 4.658 1.00 95.56 297 PHE A N 1
ATOM 2399 C CA . PHE A 1 297 ? 0.049 13.366 4.075 1.00 95.56 297 PHE A CA 1
ATOM 2400 C C . PHE A 1 297 ? 0.316 14.726 4.714 1.00 95.56 297 PHE A C 1
ATOM 2402 O O . PHE A 1 297 ? -0.573 15.570 4.715 1.00 95.56 297 PHE A O 1
ATOM 2409 N N . GLU A 1 298 ? 1.522 14.931 5.236 1.00 96.56 298 GLU A N 1
ATOM 2410 C CA . GLU A 1 298 ? 1.877 16.157 5.948 1.00 96.56 298 GLU A CA 1
ATOM 2411 C C . GLU A 1 298 ? 3.302 16.608 5.622 1.00 96.56 298 GLU A C 1
ATOM 2413 O O . GLU A 1 298 ? 4.194 15.783 5.369 1.00 96.56 298 GLU A O 1
ATOM 2418 N N . HIS A 1 299 ? 3.507 17.925 5.629 1.00 96.94 299 HIS A N 1
ATOM 2419 C CA . HIS A 1 299 ? 4.833 18.517 5.541 1.00 96.94 299 HIS A CA 1
ATOM 2420 C C . HIS A 1 299 ? 5.642 18.183 6.803 1.00 96.94 299 HIS A C 1
ATOM 2422 O O . HIS A 1 299 ? 5.115 18.215 7.914 1.00 96.94 299 HIS A O 1
ATOM 2428 N N . VAL A 1 300 ? 6.933 17.879 6.655 1.00 96.38 300 VAL A N 1
ATOM 2429 C CA . VAL A 1 300 ? 7.801 17.436 7.768 1.00 96.38 300 VAL A CA 1
ATOM 2430 C C . VAL A 1 300 ? 7.802 18.383 8.970 1.00 96.38 300 VAL A C 1
ATOM 2432 O O . VAL A 1 300 ? 7.847 17.914 10.105 1.00 96.38 300 VAL A O 1
ATOM 2435 N N . ASP A 1 301 ? 7.677 19.684 8.719 1.00 97.00 301 ASP A N 1
ATOM 2436 C CA . ASP A 1 301 ? 7.717 20.726 9.754 1.00 97.00 301 ASP A CA 1
ATOM 2437 C C . ASP A 1 301 ? 6.348 20.997 10.406 1.00 97.00 301 ASP A C 1
ATOM 2439 O O . ASP A 1 301 ? 6.278 21.583 11.481 1.00 97.00 301 ASP A O 1
ATOM 2443 N N . LYS A 1 302 ? 5.249 20.526 9.800 1.00 97.31 302 LYS A N 1
ATOM 2444 C CA . LYS A 1 302 ? 3.870 20.812 10.244 1.00 97.31 302 LYS A CA 1
ATOM 2445 C C . LYS A 1 302 ? 3.249 19.714 11.104 1.00 97.31 302 LYS A C 1
ATOM 2447 O O . LYS A 1 302 ? 2.103 19.807 11.531 1.00 97.31 302 LYS A O 1
ATOM 2452 N N . VAL A 1 303 ? 4.003 18.656 11.402 1.00 97.00 303 VAL A N 1
ATOM 2453 C CA . VAL A 1 303 ? 3.470 17.452 12.060 1.00 97.00 303 VAL A CA 1
ATOM 2454 C C . VAL A 1 303 ? 2.859 17.761 13.430 1.00 97.00 303 VAL A C 1
ATOM 2456 O O . VAL A 1 303 ? 1.796 17.229 13.749 1.00 97.00 303 VAL A O 1
ATOM 2459 N N . LYS A 1 304 ? 3.516 18.607 14.238 1.00 97.19 304 LYS A N 1
ATOM 2460 C CA . LYS A 1 304 ? 3.043 18.982 15.583 1.00 97.19 304 LYS A CA 1
ATOM 2461 C C . LYS A 1 304 ? 1.805 19.879 15.527 1.00 97.19 304 LYS A C 1
ATOM 2463 O O . LYS A 1 304 ? 0.830 19.580 16.210 1.00 97.19 304 LYS A O 1
ATOM 2468 N N . GLU A 1 305 ? 1.845 20.917 14.693 1.00 97.81 305 GLU A N 1
ATOM 2469 C CA . GLU A 1 305 ? 0.727 21.838 14.440 1.00 97.81 305 GLU A CA 1
ATOM 2470 C C . GLU A 1 305 ? -0.517 21.058 14.010 1.00 97.81 305 GLU A C 1
ATOM 2472 O O . GLU A 1 305 ? -1.554 21.119 14.667 1.00 97.81 305 GLU A O 1
ATOM 2477 N N . ARG A 1 306 ? -0.369 20.184 13.008 1.00 97.00 306 ARG A N 1
ATOM 2478 C CA . ARG A 1 306 ? -1.465 19.341 12.537 1.00 97.00 306 ARG A CA 1
ATOM 2479 C C . ARG A 1 306 ? -2.011 18.410 13.621 1.00 97.00 306 ARG A C 1
ATOM 2481 O O . ARG A 1 306 ? -3.208 18.140 13.667 1.00 97.00 306 ARG A O 1
ATOM 2488 N N . GLY A 1 307 ? -1.155 17.915 14.515 1.00 97.69 307 GLY A N 1
ATOM 2489 C CA . GLY A 1 307 ? -1.599 17.145 15.676 1.00 97.69 307 GLY A CA 1
ATOM 2490 C C . GLY A 1 307 ? -2.484 17.966 16.624 1.00 97.69 307 GLY A C 1
ATOM 2491 O O . GLY A 1 307 ? -3.515 17.476 17.084 1.00 97.69 307 GLY A O 1
ATOM 2492 N N . ALA A 1 308 ? -2.122 19.224 16.883 1.00 98.06 308 ALA A N 1
ATOM 2493 C CA . ALA A 1 308 ? -2.933 20.132 17.691 1.00 98.06 308 ALA A CA 1
ATOM 2494 C C . ALA A 1 308 ? -4.281 20.449 17.018 1.00 98.06 308 ALA A C 1
ATOM 2496 O O . ALA A 1 308 ? -5.314 20.408 17.683 1.00 98.06 308 ALA A O 1
ATOM 2497 N N . GLU A 1 309 ? -4.296 20.662 15.700 1.00 97.81 309 GLU A N 1
ATOM 2498 C CA . GLU A 1 309 ? -5.535 20.847 14.932 1.00 97.81 309 GLU A CA 1
ATOM 2499 C C . GLU A 1 309 ? -6.460 19.629 15.040 1.00 97.81 309 GLU A C 1
ATOM 2501 O O . GLU A 1 309 ? -7.640 19.771 15.353 1.00 97.81 309 GLU A O 1
ATOM 2506 N N . ILE A 1 310 ? -5.929 18.416 14.837 1.00 97.88 310 ILE A N 1
ATOM 2507 C CA . ILE A 1 310 ? -6.708 17.175 14.962 1.00 97.88 310 ILE A CA 1
ATOM 2508 C C . ILE A 1 310 ? -7.285 17.047 16.375 1.00 97.88 310 ILE A C 1
ATOM 2510 O O . ILE A 1 310 ? -8.449 16.678 16.527 1.00 97.88 310 ILE A O 1
ATOM 2514 N N . LYS A 1 311 ? -6.504 17.379 17.411 1.00 98.25 311 LYS A N 1
ATOM 2515 C CA . LYS A 1 311 ? -6.989 17.390 18.796 1.00 98.25 311 LYS A CA 1
ATOM 2516 C C . LYS A 1 311 ? -8.181 18.341 18.960 1.00 98.25 311 LYS A C 1
ATOM 2518 O O . LYS A 1 311 ? -9.223 17.906 19.441 1.00 98.25 311 LYS A O 1
ATOM 2523 N N . GLN A 1 312 ? -8.068 19.582 18.484 1.00 98.00 312 GLN A N 1
ATOM 2524 C CA . GLN A 1 312 ? -9.163 20.557 18.543 1.00 98.00 312 GLN A CA 1
ATOM 2525 C C . GLN A 1 312 ? -10.406 20.089 17.773 1.00 98.00 312 GLN A C 1
ATOM 2527 O O . GLN A 1 312 ? -11.527 20.299 18.228 1.00 98.00 312 GLN A O 1
ATOM 2532 N N . MET A 1 313 ? -10.234 19.440 16.615 1.00 97.75 313 MET A N 1
ATOM 2533 C CA . MET A 1 313 ? -11.353 18.868 15.856 1.00 97.75 313 MET A CA 1
ATOM 2534 C C . MET A 1 313 ? -12.106 17.812 16.674 1.00 97.75 313 MET A C 1
ATOM 2536 O O . MET A 1 313 ? -13.333 17.799 16.671 1.00 97.75 313 MET A O 1
ATOM 2540 N N . ILE A 1 314 ? -11.386 16.942 17.385 1.00 98.12 314 ILE A N 1
ATOM 2541 C CA . ILE A 1 314 ? -11.977 15.887 18.219 1.00 98.12 314 ILE A CA 1
ATOM 2542 C C . ILE A 1 314 ? -12.687 16.483 19.443 1.00 98.12 314 ILE A C 1
ATOM 2544 O O . ILE A 1 314 ? -13.798 16.063 19.770 1.00 98.12 314 ILE A O 1
ATOM 2548 N N . GLU A 1 315 ? -12.094 17.497 20.074 1.00 97.38 315 GLU A N 1
ATOM 2549 C CA . GLU A 1 315 ? -12.679 18.198 21.225 1.00 97.38 315 GLU A CA 1
ATOM 2550 C C . GLU A 1 315 ? -13.963 18.947 20.854 1.00 97.38 315 GLU A C 1
ATOM 2552 O O . GLU A 1 315 ? -14.960 18.842 21.568 1.00 97.38 315 GLU A O 1
ATOM 2557 N N . LYS A 1 316 ? -14.000 19.597 19.682 1.00 97.88 316 LYS A N 1
ATOM 2558 C CA . LYS A 1 316 ? -15.224 20.204 19.123 1.00 97.88 316 LYS A CA 1
ATOM 2559 C C . LYS A 1 316 ? -16.333 19.185 18.846 1.00 97.88 316 LYS A C 1
ATOM 2561 O O . LYS A 1 316 ? -17.503 19.547 18.833 1.00 97.88 316 LYS A O 1
ATOM 2566 N N . LEU A 1 317 ? -15.978 17.917 18.636 1.00 97.25 317 LEU A N 1
ATOM 2567 C CA . LEU A 1 317 ? -16.916 16.803 18.467 1.00 97.25 317 LEU A CA 1
ATOM 2568 C C . LEU A 1 317 ? -17.300 16.142 19.807 1.00 97.25 317 LEU A C 1
ATOM 2570 O O . LEU A 1 317 ? -17.895 15.066 19.814 1.00 97.25 317 LEU A O 1
ATOM 2574 N N . GLY A 1 318 ? -16.965 16.764 20.944 1.00 96.25 318 GLY A N 1
ATOM 2575 C CA . GLY A 1 318 ? -17.393 16.329 22.275 1.00 96.25 318 GLY A CA 1
ATOM 2576 C C . GLY A 1 318 ? -16.580 15.174 22.863 1.00 96.25 318 GLY A C 1
ATOM 2577 O O . GLY A 1 318 ? -17.034 14.515 23.799 1.00 96.25 318 GLY A O 1
ATOM 2578 N N . ARG A 1 319 ? -15.383 14.888 22.333 1.00 97.56 319 ARG A N 1
ATOM 2579 C CA . ARG A 1 319 ? -14.496 13.829 22.843 1.00 97.56 319 ARG A CA 1
ATOM 2580 C C . ARG A 1 319 ? -13.175 14.419 23.317 1.00 97.56 319 ARG A C 1
ATOM 2582 O O . ARG A 1 319 ? -12.607 15.282 22.667 1.00 97.56 319 ARG A O 1
ATOM 2589 N N . LYS A 1 320 ? -12.655 13.920 24.437 1.00 97.19 320 LYS A N 1
ATOM 2590 C CA . LYS A 1 320 ? -11.365 14.359 24.980 1.00 97.19 320 LYS A CA 1
ATOM 2591 C C . LYS A 1 320 ? -10.223 13.474 24.487 1.00 97.19 320 LYS A C 1
ATOM 2593 O O . LYS A 1 320 ? -10.382 12.258 24.341 1.00 97.19 320 LYS A O 1
ATOM 2598 N N . VAL A 1 321 ? -9.074 14.095 24.231 1.00 98.31 321 VAL A N 1
ATOM 2599 C CA . VAL A 1 321 ? -7.862 13.431 23.738 1.00 98.31 321 VAL A CA 1
ATOM 2600 C C . VAL A 1 321 ? -6.813 13.407 24.841 1.00 98.31 321 VAL A C 1
ATOM 2602 O O . VAL A 1 321 ? -6.266 14.445 25.207 1.00 98.31 321 VAL A O 1
ATOM 2605 N N . LYS A 1 322 ? -6.469 12.202 25.299 1.00 98.19 322 LYS A N 1
ATOM 2606 C CA . LYS A 1 322 ? -5.414 11.978 26.289 1.00 98.19 322 LYS A CA 1
ATOM 2607 C C . LYS A 1 322 ? -4.025 12.227 25.706 1.00 98.19 322 LYS A C 1
ATOM 2609 O O . LYS A 1 322 ? -3.172 12.815 26.363 1.00 98.19 322 LYS A O 1
ATOM 2614 N N . SER A 1 323 ? -3.769 11.762 24.484 1.00 98.25 323 SER A N 1
ATOM 2615 C CA . SER A 1 323 ? -2.508 12.034 23.788 1.00 98.25 323 SER A CA 1
ATOM 2616 C C . SER A 1 323 ? -2.635 11.887 22.276 1.00 98.25 323 SER A C 1
ATOM 2618 O O . SER A 1 323 ? -3.484 11.152 21.772 1.00 98.25 323 SER A O 1
ATOM 2620 N N . ILE A 1 324 ? -1.765 12.587 21.546 1.00 98.31 324 ILE A N 1
ATOM 2621 C CA . ILE A 1 324 ? -1.617 12.453 20.099 1.00 98.31 324 ILE A CA 1
ATOM 2622 C C . ILE A 1 324 ? -0.136 12.412 19.726 1.00 98.31 324 ILE A C 1
ATOM 2624 O O . ILE A 1 324 ? 0.660 13.219 20.205 1.00 98.31 324 ILE A O 1
ATOM 2628 N N . LYS A 1 325 ? 0.243 11.465 18.865 1.00 97.56 325 LYS A N 1
ATOM 2629 C CA . LYS A 1 325 ? 1.613 11.331 18.359 1.00 97.56 325 LYS A CA 1
ATOM 2630 C C . LYS A 1 325 ? 1.617 11.176 16.843 1.00 97.56 325 LYS A C 1
ATOM 2632 O O . LYS A 1 325 ? 1.080 10.205 16.319 1.00 97.56 325 LYS A O 1
ATOM 2637 N N . GLY A 1 326 ? 2.276 12.100 16.146 1.00 97.31 326 GLY A N 1
ATOM 2638 C CA . GLY A 1 326 ? 2.569 11.969 14.719 1.00 97.31 326 GLY A CA 1
ATOM 2639 C C . GLY A 1 326 ? 3.768 11.048 14.491 1.00 97.31 326 GLY A C 1
ATOM 2640 O O . GLY A 1 326 ? 4.880 11.345 14.922 1.00 97.31 326 GLY A O 1
ATOM 2641 N N . VAL A 1 327 ? 3.555 9.924 13.810 1.00 97.31 327 VAL A N 1
ATOM 2642 C CA . VAL A 1 327 ? 4.586 8.931 13.486 1.00 97.31 327 VAL A CA 1
ATOM 2643 C C . VAL A 1 327 ? 4.742 8.848 11.975 1.00 97.31 327 VAL A C 1
ATOM 2645 O O . VAL A 1 327 ? 3.778 8.585 11.258 1.00 97.31 327 VAL A O 1
ATOM 2648 N N . ARG A 1 328 ? 5.957 9.059 11.466 1.00 96.69 328 ARG A N 1
ATOM 2649 C CA . ARG A 1 328 ? 6.236 8.936 10.029 1.00 96.69 328 ARG A CA 1
ATOM 2650 C C . ARG A 1 328 ? 5.976 7.497 9.572 1.00 96.69 328 ARG A C 1
ATOM 2652 O O . ARG A 1 328 ? 6.572 6.568 10.104 1.00 96.69 328 ARG A O 1
ATOM 2659 N N . SER A 1 329 ? 5.134 7.327 8.556 1.00 94.38 329 SER A N 1
ATOM 2660 C CA . SER A 1 329 ? 4.684 6.024 8.041 1.00 94.38 329 SER A CA 1
ATOM 2661 C C . SER A 1 329 ? 4.944 5.827 6.542 1.00 94.38 329 SER A C 1
ATOM 2663 O O . SER A 1 329 ? 4.456 4.874 5.928 1.00 94.38 329 SER A O 1
ATOM 2665 N N . GLY A 1 330 ? 5.706 6.723 5.911 1.00 90.88 330 GLY A N 1
ATOM 2666 C CA . GLY A 1 330 ? 6.220 6.547 4.552 1.00 90.88 330 GLY A CA 1
ATOM 2667 C C . GLY A 1 330 ? 6.581 7.860 3.868 1.00 90.88 330 GLY A C 1
ATOM 2668 O O . GLY A 1 330 ? 6.081 8.916 4.233 1.00 90.88 330 GLY A O 1
ATOM 266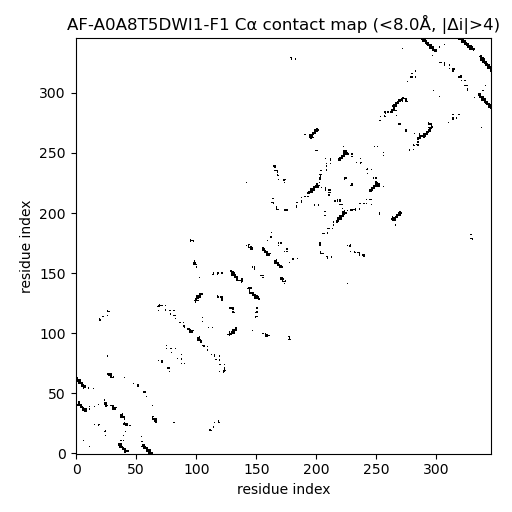9 N N . TYR A 1 331 ? 7.439 7.797 2.855 1.00 89.62 331 TYR A N 1
ATOM 2670 C CA . TYR A 1 331 ? 7.712 8.936 1.976 1.00 89.62 331 TYR A CA 1
ATOM 2671 C C . TYR A 1 331 ? 6.584 9.123 0.951 1.00 89.62 331 TYR A C 1
ATOM 2673 O O . TYR A 1 331 ? 6.054 8.131 0.444 1.00 89.62 331 TYR A O 1
ATOM 2681 N N . PHE A 1 332 ? 6.243 10.375 0.628 1.00 87.31 332 PHE A N 1
ATOM 2682 C CA . PHE A 1 332 ? 5.280 10.704 -0.426 1.00 87.31 332 PHE A CA 1
ATOM 2683 C C . PHE A 1 332 ? 5.891 11.607 -1.507 1.00 87.31 332 PHE A C 1
ATOM 2685 O O . PHE A 1 332 ? 5.921 11.216 -2.674 1.00 87.31 332 PHE A O 1
ATOM 2692 N N . ALA A 1 333 ? 6.411 12.775 -1.125 1.00 86.75 333 ALA A N 1
ATOM 2693 C CA . ALA A 1 333 ? 7.007 13.763 -2.026 1.00 86.75 333 ALA A CA 1
ATOM 2694 C C . ALA A 1 333 ? 8.096 14.579 -1.289 1.00 86.75 333 ALA A C 1
ATOM 2696 O O . ALA A 1 333 ? 8.262 14.411 -0.079 1.00 86.75 333 ALA A O 1
ATOM 2697 N N . PRO A 1 334 ? 8.884 15.442 -1.964 1.00 88.00 334 PRO A N 1
ATOM 2698 C CA . PRO A 1 334 ? 9.855 16.302 -1.286 1.00 88.00 334 PRO A CA 1
ATOM 2699 C C . PRO A 1 334 ? 9.208 17.070 -0.128 1.00 88.00 334 PRO A C 1
ATOM 2701 O O . PRO A 1 334 ? 8.164 17.689 -0.305 1.00 88.00 334 PRO A O 1
ATOM 2704 N N . LYS A 1 335 ? 9.803 16.955 1.065 1.00 93.50 335 LYS A N 1
ATOM 2705 C CA . LYS A 1 335 ? 9.302 17.493 2.344 1.00 93.50 335 LYS A CA 1
ATOM 2706 C C . LYS A 1 335 ? 7.900 17.035 2.786 1.00 93.50 335 LYS A C 1
ATOM 2708 O O . LYS A 1 335 ? 7.465 17.433 3.859 1.00 93.50 335 LYS A O 1
ATOM 2713 N N . ILE A 1 336 ? 7.223 16.157 2.045 1.00 95.38 336 ILE A N 1
ATOM 2714 C CA . ILE A 1 336 ? 5.902 15.620 2.395 1.00 95.38 336 ILE A CA 1
ATOM 2715 C C . ILE A 1 336 ? 6.021 14.118 2.641 1.00 95.38 336 ILE A C 1
ATOM 2717 O O . ILE A 1 336 ? 6.388 13.334 1.761 1.00 95.38 336 ILE A O 1
ATOM 2721 N N . ASN A 1 337 ? 5.661 13.690 3.843 1.00 95.56 337 ASN A N 1
ATOM 2722 C CA . ASN A 1 337 ? 5.590 12.277 4.189 1.00 95.56 337 ASN A CA 1
ATOM 2723 C C . ASN A 1 337 ? 4.150 11.892 4.518 1.00 95.56 337 ASN A C 1
ATOM 2725 O O . ASN A 1 337 ? 3.313 12.721 4.857 1.00 95.56 337 ASN A O 1
ATOM 2729 N N . ARG A 1 338 ? 3.868 10.596 4.456 1.00 95.88 338 ARG A N 1
ATOM 2730 C CA . ARG A 1 338 ? 2.710 10.032 5.137 1.00 95.88 338 ARG A CA 1
ATOM 2731 C C . ARG A 1 338 ? 3.038 9.923 6.625 1.00 95.88 338 ARG A C 1
ATOM 2733 O O . ARG A 1 338 ? 4.088 9.385 6.985 1.00 95.88 338 ARG A O 1
ATOM 2740 N N . TYR A 1 339 ? 2.129 10.389 7.466 1.00 97.44 339 TYR A N 1
ATOM 2741 C CA . TYR A 1 339 ? 2.158 10.236 8.916 1.00 97.44 339 TYR A CA 1
ATOM 2742 C C . TYR A 1 339 ? 0.933 9.447 9.379 1.00 97.44 339 TYR A C 1
ATOM 2744 O O . TYR A 1 339 ? -0.128 9.515 8.762 1.00 97.44 339 TYR A O 1
ATOM 2752 N N . SER A 1 340 ? 1.104 8.659 10.437 1.00 97.88 340 SER A N 1
ATOM 2753 C CA . SER A 1 340 ? 0.020 8.156 11.281 1.00 97.88 340 SER A CA 1
ATOM 2754 C C . SER A 1 340 ? -0.058 9.051 12.507 1.00 97.88 340 SER A C 1
ATOM 2756 O O . SER A 1 340 ? 0.921 9.154 13.245 1.00 97.88 340 SER A O 1
ATOM 2758 N N . TYR A 1 341 ? -1.197 9.690 12.726 1.00 98.38 341 TYR A N 1
ATOM 2759 C CA . TYR A 1 341 ? -1.527 10.322 13.992 1.00 98.38 341 TYR A CA 1
ATOM 2760 C C . TYR A 1 341 ? -2.168 9.266 14.880 1.00 98.38 341 TYR A C 1
ATOM 2762 O O . TYR A 1 341 ? -3.318 8.881 14.670 1.00 98.38 341 TYR A O 1
ATOM 2770 N N . ASP A 1 342 ? -1.388 8.765 15.833 1.00 98.44 342 ASP A N 1
ATOM 2771 C CA . ASP A 1 342 ? -1.859 7.828 16.843 1.00 98.44 342 ASP A CA 1
ATOM 2772 C C . ASP A 1 342 ? -2.490 8.639 17.980 1.00 98.44 342 ASP A C 1
ATOM 2774 O O . ASP A 1 342 ? -1.796 9.369 18.691 1.00 98.44 342 ASP A O 1
ATOM 2778 N N . ILE A 1 343 ? -3.810 8.542 18.111 1.00 98.62 343 ILE A N 1
ATOM 2779 C CA . ILE A 1 343 ? -4.640 9.355 19.002 1.00 98.62 343 ILE A CA 1
ATOM 2780 C C . ILE A 1 343 ? -5.218 8.441 20.076 1.00 98.62 343 ILE A C 1
ATOM 2782 O O . ILE A 1 343 ? -5.920 7.486 19.752 1.00 98.62 343 ILE A O 1
ATOM 2786 N N . LEU A 1 344 ? -4.947 8.731 21.344 1.00 98.62 344 LEU A N 1
ATOM 2787 C CA . LEU A 1 344 ? -5.554 8.052 22.484 1.00 98.62 344 LEU A CA 1
ATOM 2788 C C . LEU A 1 344 ? -6.665 8.933 23.057 1.00 98.62 344 LEU A C 1
ATOM 2790 O O . LEU A 1 344 ? -6.400 10.053 23.494 1.00 98.62 344 LEU A O 1
ATOM 2794 N N . LEU A 1 345 ? -7.895 8.425 23.062 1.00 98.50 345 LEU A N 1
ATOM 2795 C CA . LEU A 1 345 ? -9.032 9.088 23.705 1.00 98.50 345 LEU A CA 1
ATOM 2796 C C . LEU A 1 345 ? -8.994 8.892 25.230 1.00 98.50 345 LEU A C 1
ATOM 2798 O O . LEU A 1 345 ? -8.358 7.955 25.718 1.00 98.50 345 LEU A O 1
ATOM 2802 N N . GLU A 1 346 ? -9.665 9.775 25.973 1.00 95.88 346 GLU A N 1
ATOM 2803 C CA . GLU A 1 346 ? -9.919 9.592 27.417 1.00 95.88 346 GLU A CA 1
ATOM 2804 C C . GLU A 1 346 ? -10.946 8.496 27.727 1.00 95.88 346 GLU A C 1
ATOM 2806 O O . GLU A 1 346 ? -11.755 8.137 26.832 1.00 95.88 346 GLU A O 1
#

Secondary structure (DSSP, 8-state):
-EEEEEEEGGGHHHHHHHHHHTT-B-TTBPPEEETTEEEEEB-TT--HHHHHTTSS-EEEEE---B---TT-SSHHHHHTTTS-HHHHHT--S--EEETTEEEE---GGGGGGHHHHHHHHHHH-TT--EEEEE-SS-BTTTTB--EEEEESSS--EEEEEETTEEEEEETTTS---GGGHHHHHHHHHHPPTT-EEEEES-TTSHHHHHHHHH-TT-EEEEE---HHHHHHHHHHHHHHT-TTTEEEE-S-HHHHTTT-SS-EEEEEE--TTTGGGGHHHHHHHEEEEEEEEEEEEEETTSHHHHHHHHHHHHHHTT--EEEEEEEEEEEEETTEEEEEEEEEE-